Protein AF-A0A7S3RY99-F1 (afdb_monomer_lite)

Structure (mmCIF, N/CA/C/O backbone):
data_AF-A0A7S3RY99-F1
#
_entry.id   AF-A0A7S3RY99-F1
#
loop_
_atom_site.group_PDB
_atom_site.id
_atom_site.type_symbol
_atom_site.label_atom_id
_atom_site.label_alt_id
_atom_site.label_comp_id
_atom_site.label_asym_id
_atom_site.label_entity_id
_atom_site.label_seq_id
_atom_site.pdbx_PDB_ins_code
_atom_site.Cartn_x
_atom_site.Cartn_y
_atom_site.Cartn_z
_atom_site.occupancy
_atom_site.B_iso_or_equiv
_atom_site.auth_seq_id
_atom_site.auth_comp_id
_atom_site.auth_asym_id
_atom_site.auth_atom_id
_atom_site.pdbx_PDB_model_num
ATOM 1 N N . GLY A 1 1 ? 9.760 -13.751 -9.783 1.00 57.41 1 GLY A N 1
ATOM 2 C CA . GLY A 1 1 ? 9.093 -12.443 -9.655 1.00 57.41 1 GLY A CA 1
ATOM 3 C C . GLY A 1 1 ? 7.887 -12.674 -8.797 1.00 57.41 1 GLY A C 1
ATOM 4 O O . GLY A 1 1 ? 7.108 -13.543 -9.165 1.00 57.41 1 GLY A O 1
ATOM 5 N N . ALA A 1 2 ? 7.802 -11.981 -7.666 1.00 57.84 2 ALA A N 1
ATOM 6 C CA . ALA A 1 2 ? 6.787 -12.239 -6.649 1.00 57.84 2 ALA A CA 1
ATOM 7 C C . ALA A 1 2 ? 5.385 -11.964 -7.190 1.00 57.84 2 ALA A C 1
ATOM 9 O O . ALA A 1 2 ? 5.207 -10.962 -7.899 1.00 57.84 2 ALA A O 1
ATOM 10 N N . ASP A 1 3 ? 4.442 -12.811 -6.793 1.00 68.25 3 ASP A N 1
ATOM 11 C CA . ASP A 1 3 ? 3.011 -12.543 -6.809 1.00 68.25 3 ASP A CA 1
ATOM 12 C C . ASP A 1 3 ? 2.549 -12.522 -5.342 1.00 68.25 3 ASP A C 1
ATOM 14 O O . ASP A 1 3 ? 2.674 -13.516 -4.621 1.00 68.25 3 ASP A O 1
ATOM 18 N N . LEU A 1 4 ? 2.100 -11.361 -4.871 1.00 76.50 4 LEU A N 1
ATOM 19 C CA . LEU A 1 4 ? 1.841 -11.079 -3.458 1.00 76.50 4 LEU A CA 1
ATOM 20 C C . LEU A 1 4 ? 0.343 -10.980 -3.194 1.00 76.50 4 LEU A C 1
ATOM 22 O O . LEU A 1 4 ? -0.375 -10.284 -3.913 1.00 76.50 4 LEU A O 1
ATOM 26 N N . LEU A 1 5 ? -0.114 -11.645 -2.139 1.00 78.88 5 LEU A N 1
ATOM 27 C CA . LEU A 1 5 ? -1.491 -11.611 -1.669 1.00 78.88 5 LEU A CA 1
ATOM 28 C C . LEU A 1 5 ? -1.522 -11.078 -0.239 1.00 78.88 5 LEU A C 1
ATOM 30 O O . LEU A 1 5 ? -0.923 -11.659 0.661 1.00 78.88 5 LEU A O 1
ATOM 34 N N . ILE A 1 6 ? -2.216 -9.968 -0.027 1.00 79.00 6 ILE A N 1
ATOM 35 C CA . ILE A 1 6 ? -2.276 -9.273 1.256 1.00 79.00 6 ILE A CA 1
ATOM 36 C C . ILE A 1 6 ? -3.709 -9.312 1.763 1.00 79.00 6 ILE A C 1
ATOM 38 O O . ILE A 1 6 ? -4.617 -8.801 1.119 1.00 79.00 6 ILE A O 1
ATOM 42 N N . TYR A 1 7 ? -3.907 -9.894 2.937 1.00 79.56 7 TYR A N 1
ATOM 43 C CA . TYR A 1 7 ? -5.177 -9.894 3.646 1.00 79.56 7 TYR A CA 1
ATOM 44 C C . TYR A 1 7 ? -5.129 -8.834 4.732 1.00 79.56 7 TYR A C 1
ATOM 46 O O . TYR A 1 7 ? -4.260 -8.895 5.599 1.00 79.56 7 TYR A O 1
ATOM 54 N N . MET A 1 8 ? -6.089 -7.922 4.734 1.00 78.94 8 MET A N 1
ATOM 55 C CA . MET A 1 8 ? -6.304 -6.975 5.829 1.00 78.94 8 MET A CA 1
ATOM 56 C C . MET A 1 8 ? -7.406 -7.514 6.736 1.00 78.94 8 MET A C 1
ATOM 58 O O . MET A 1 8 ? -8.310 -8.179 6.248 1.00 78.94 8 MET A O 1
ATOM 62 N N . ARG A 1 9 ? -7.354 -7.296 8.047 1.00 66.62 9 ARG A N 1
ATOM 63 C CA . ARG A 1 9 ? -8.410 -7.750 8.967 1.00 66.62 9 ARG A CA 1
ATOM 64 C C . ARG A 1 9 ? -8.943 -6.611 9.819 1.00 66.62 9 ARG A C 1
ATOM 66 O O . ARG A 1 9 ? -8.299 -5.576 9.957 1.00 66.62 9 ARG A O 1
ATOM 73 N N . GLU A 1 10 ? -10.111 -6.849 10.416 1.00 55.19 10 GLU A N 1
ATOM 74 C CA . GLU A 1 10 ? -10.687 -5.943 11.409 1.00 55.19 10 GLU A CA 1
ATOM 75 C C . GLU A 1 10 ? -9.685 -5.759 12.552 1.00 55.19 10 GLU A C 1
ATOM 77 O O . GLU A 1 10 ? -9.080 -6.747 12.992 1.00 55.19 10 GLU A O 1
ATOM 82 N N . PRO A 1 11 ? -9.524 -4.533 13.077 1.00 56.12 11 PRO A N 1
ATOM 83 C CA . PRO A 1 11 ? -8.782 -4.354 14.308 1.00 56.12 11 PRO A CA 1
ATOM 84 C C . PRO A 1 11 ? -9.501 -5.168 15.388 1.00 56.12 11 PRO A C 1
ATOM 86 O O . PRO A 1 11 ? -10.728 -5.104 15.511 1.00 56.12 11 PRO A O 1
ATOM 89 N N . ALA A 1 12 ? -8.757 -5.971 16.158 1.00 50.28 12 ALA A N 1
ATOM 90 C CA . ALA A 1 12 ? -9.339 -6.686 17.288 1.00 50.28 12 ALA A CA 1
ATOM 91 C C . ALA A 1 12 ? -10.067 -5.655 18.156 1.00 50.28 12 ALA A C 1
ATOM 93 O O . ALA A 1 12 ? -9.439 -4.693 18.598 1.00 50.28 12 ALA A O 1
ATOM 94 N N . ARG A 1 13 ? -11.396 -5.812 18.284 1.00 45.56 13 ARG A N 1
ATOM 95 C CA . ARG A 1 13 ? -12.299 -4.776 18.804 1.00 45.56 13 ARG A CA 1
ATOM 96 C C . ARG A 1 13 ? -11.650 -4.052 19.972 1.00 45.56 13 ARG A C 1
ATOM 98 O O . ARG A 1 13 ? -11.395 -4.680 21.004 1.00 45.56 13 ARG A O 1
ATOM 105 N N . LEU A 1 14 ? -11.478 -2.737 19.827 1.00 40.91 14 LEU A N 1
ATOM 106 C CA . LEU A 1 14 ? -11.476 -1.842 20.974 1.00 40.91 14 LEU A CA 1
ATOM 107 C C . LEU A 1 14 ? -12.731 -2.228 21.761 1.00 40.91 14 LEU A C 1
ATOM 109 O O . LEU A 1 14 ? -13.851 -1.970 21.317 1.00 40.91 14 LEU A O 1
ATOM 113 N N . HIS A 1 15 ? -12.569 -2.957 22.867 1.00 34.72 15 HIS A N 1
ATOM 114 C CA . HIS A 1 15 ? -13.637 -3.113 23.838 1.00 34.72 15 HIS A CA 1
ATOM 115 C C . HIS A 1 15 ? -13.852 -1.714 24.389 1.00 34.72 15 HIS A C 1
ATOM 117 O O . HIS A 1 15 ? -13.222 -1.319 25.360 1.00 34.72 15 HIS A O 1
ATOM 123 N N . SER A 1 16 ? -14.673 -0.932 23.694 1.00 35.25 16 SER A N 1
ATOM 124 C CA . SER A 1 16 ? -15.153 0.338 24.191 1.00 35.25 16 SER A CA 1
ATOM 125 C C . SER A 1 16 ? -15.967 -0.013 25.438 1.00 35.25 16 SER A C 1
ATOM 127 O O . SER A 1 16 ? -16.972 -0.726 25.313 1.00 35.25 16 SER A O 1
ATOM 129 N N . PRO A 1 17 ? -15.535 0.373 26.652 1.00 34.12 17 PRO A N 1
ATOM 130 C CA . PRO A 1 17 ? -16.424 0.303 27.791 1.00 34.12 17 PRO A CA 1
ATOM 131 C C . PRO A 1 17 ? -17.532 1.298 27.469 1.00 34.12 17 PRO A C 1
ATOM 133 O O . PRO A 1 17 ? -17.260 2.489 27.411 1.00 34.12 17 PRO A O 1
ATOM 136 N N . THR A 1 18 ? -18.729 0.796 27.150 1.00 32.81 18 THR A N 1
ATOM 137 C CA . THR A 1 18 ? -20.002 1.535 27.075 1.00 32.81 18 THR A CA 1
ATOM 138 C C . THR A 1 18 ? -19.836 3.055 27.182 1.00 32.81 18 THR A C 1
ATOM 140 O O . THR A 1 18 ? -19.840 3.589 28.291 1.00 32.81 18 THR A O 1
ATOM 143 N N . MET A 1 19 ? -19.698 3.755 26.047 1.00 32.06 19 MET A N 1
ATOM 144 C CA . MET A 1 19 ? -19.968 5.193 26.017 1.00 32.06 19 MET A CA 1
ATOM 145 C C . MET A 1 19 ? -21.418 5.369 26.465 1.00 32.06 19 MET A C 1
ATOM 147 O O . MET A 1 19 ? -22.354 5.058 25.724 1.00 32.06 19 MET A O 1
ATOM 151 N N . GLN A 1 20 ? -21.608 5.805 27.708 1.00 28.86 20 GLN A N 1
ATOM 152 C CA . GLN A 1 20 ? -22.897 6.297 28.152 1.00 28.86 20 GLN A CA 1
ATOM 153 C C . GLN A 1 20 ? -23.217 7.536 27.322 1.00 28.86 20 GLN A C 1
ATOM 155 O O . GLN A 1 20 ? -22.453 8.495 27.254 1.00 28.86 20 GLN A O 1
ATOM 160 N N . THR A 1 21 ? -24.353 7.475 26.643 1.00 34.50 21 THR A N 1
ATOM 161 C CA . THR A 1 21 ? -24.960 8.602 25.954 1.00 34.50 21 THR A CA 1
ATOM 162 C C . THR A 1 21 ? -25.229 9.713 26.960 1.00 34.50 21 THR A C 1
ATOM 164 O O . THR A 1 21 ? -26.145 9.595 27.773 1.00 34.50 21 THR A O 1
ATOM 167 N N . GLY A 1 22 ? -24.456 10.788 26.872 1.00 36.53 22 GLY A N 1
ATOM 168 C CA . GLY A 1 22 ? -24.743 12.033 27.568 1.00 36.53 22 GLY A CA 1
ATOM 169 C C . GLY A 1 22 ? -23.583 12.502 28.414 1.00 36.53 22 GLY A C 1
ATOM 170 O O . GLY A 1 22 ? -23.645 12.346 29.619 1.00 36.53 22 GLY A O 1
ATOM 171 N N . ASP A 1 23 ? -22.581 13.101 27.773 1.00 28.80 23 ASP A N 1
ATOM 172 C CA . ASP A 1 23 ? -21.917 14.282 28.319 1.00 28.80 23 ASP A CA 1
ATOM 173 C C . ASP A 1 23 ? -21.151 15.019 27.208 1.00 28.80 23 ASP A C 1
ATOM 175 O O . ASP A 1 23 ? -20.155 14.558 26.661 1.00 28.80 23 ASP A O 1
ATOM 179 N N . THR A 1 24 ? -21.660 16.197 26.856 1.00 34.19 24 THR A N 1
ATOM 180 C CA . THR A 1 24 ? -20.863 17.347 26.403 1.00 34.19 24 THR A CA 1
ATOM 181 C C . THR A 1 24 ? -21.091 18.436 27.459 1.00 34.19 24 THR A C 1
ATOM 183 O O . THR A 1 24 ? -22.219 18.554 27.943 1.00 34.19 24 THR A O 1
ATOM 186 N N . PRO A 1 25 ? -20.073 19.236 27.838 1.00 46.44 25 PRO A N 1
ATOM 187 C CA . PRO A 1 25 ? -19.480 20.176 26.891 1.00 46.44 25 PRO A CA 1
ATOM 188 C C . PRO A 1 25 ? -17.945 20.285 26.921 1.00 46.44 25 PRO A C 1
ATOM 190 O O . PRO A 1 25 ? -17.288 20.287 27.960 1.00 46.44 25 PRO A O 1
ATOM 193 N N . TYR A 1 26 ? -17.414 20.497 25.718 1.00 32.09 26 TYR A N 1
ATOM 194 C CA . TYR A 1 26 ? -16.062 20.943 25.407 1.00 32.09 26 TYR A CA 1
ATOM 195 C C . TYR A 1 26 ? -15.674 22.223 26.153 1.00 32.09 26 TYR A C 1
ATOM 197 O O . TYR A 1 26 ? -16.362 23.243 26.056 1.00 32.09 26 TYR A O 1
ATOM 205 N N . THR A 1 27 ? -14.505 22.209 26.801 1.00 30.20 27 THR A N 1
ATOM 206 C CA . THR A 1 27 ? -13.824 23.436 27.229 1.00 30.20 27 THR A CA 1
ATOM 207 C C . THR A 1 27 ? -12.633 23.688 26.314 1.00 30.20 27 THR A C 1
ATOM 209 O O . THR A 1 27 ? -11.743 22.859 26.161 1.00 30.20 27 THR A O 1
ATOM 212 N N . ARG A 1 28 ? -12.647 24.860 25.686 1.00 35.28 28 ARG A N 1
ATOM 213 C CA . ARG A 1 28 ? -11.643 25.364 24.750 1.00 35.28 28 ARG A CA 1
ATOM 214 C C . ARG A 1 28 ? -10.315 25.606 25.489 1.00 35.28 28 ARG A C 1
ATOM 216 O O . ARG A 1 28 ? -10.268 26.488 26.344 1.00 35.28 28 ARG A O 1
ATOM 223 N N . LEU A 1 29 ? -9.241 24.889 25.145 1.00 31.52 29 LEU A N 1
ATOM 224 C CA . LEU A 1 29 ? -7.880 25.243 25.572 1.00 31.52 29 LEU A CA 1
ATOM 225 C C . LEU A 1 29 ? -7.174 26.046 24.471 1.00 31.52 29 LEU A C 1
ATOM 227 O O . LEU A 1 29 ? -7.111 25.648 23.311 1.00 31.52 29 LEU A O 1
ATOM 231 N N . THR A 1 30 ? -6.685 27.227 24.843 1.00 32.00 30 THR A N 1
ATOM 232 C CA . THR A 1 30 ? -5.870 28.120 24.009 1.00 32.00 30 THR A CA 1
ATOM 233 C C . THR A 1 30 ? -4.453 27.569 23.807 1.00 32.00 30 THR A C 1
ATOM 235 O O . THR A 1 30 ? -3.908 26.976 24.739 1.00 32.00 30 THR A O 1
ATOM 238 N N . PRO A 1 31 ? -3.807 27.818 22.652 1.00 35.78 31 PRO A N 1
ATOM 239 C CA . PRO A 1 31 ? -2.469 27.309 22.368 1.00 35.78 31 PRO A CA 1
ATOM 240 C C . PRO A 1 31 ? -1.407 28.031 23.208 1.00 35.78 31 PRO A C 1
ATOM 242 O O . PRO A 1 31 ? -1.255 29.251 23.126 1.00 35.78 31 PRO A O 1
ATOM 245 N N . ALA A 1 32 ? -0.643 27.270 23.992 1.00 34.28 32 ALA A N 1
ATOM 246 C CA . ALA A 1 32 ? 0.574 27.747 24.633 1.00 34.28 32 ALA A CA 1
ATOM 247 C C . ALA A 1 32 ? 1.779 27.504 23.707 1.00 34.28 32 ALA A C 1
ATOM 249 O O . ALA A 1 32 ? 2.178 26.371 23.469 1.00 34.28 32 ALA A O 1
ATOM 250 N N . ASN A 1 33 ? 2.344 28.604 23.206 1.00 32.88 33 ASN A N 1
ATOM 251 C CA . ASN A 1 33 ? 3.757 28.812 22.874 1.00 32.88 33 ASN A CA 1
ATOM 252 C C . ASN A 1 33 ? 4.498 27.700 22.102 1.00 32.88 33 ASN A C 1
ATOM 254 O O . ASN A 1 33 ? 5.297 26.955 22.666 1.00 32.88 33 ASN A O 1
ATOM 258 N N . ALA A 1 34 ? 4.376 27.722 20.772 1.00 34.06 34 ALA A N 1
ATOM 259 C CA . ALA A 1 34 ? 5.404 27.181 19.887 1.00 34.06 34 ALA A CA 1
ATOM 260 C C . ALA A 1 34 ? 6.623 28.126 19.885 1.00 34.06 34 ALA A C 1
ATOM 262 O O . ALA A 1 34 ? 6.627 29.166 19.224 1.00 34.06 34 ALA A O 1
ATOM 263 N N . ALA A 1 35 ? 7.656 27.787 20.656 1.00 33.66 35 ALA A N 1
ATOM 264 C CA . ALA A 1 35 ? 8.950 28.455 20.582 1.00 33.66 35 ALA A CA 1
ATOM 265 C C . ALA A 1 35 ? 9.706 27.969 19.334 1.00 33.66 35 ALA A C 1
ATOM 267 O O . ALA A 1 35 ? 10.126 26.816 19.245 1.00 33.66 35 ALA A O 1
ATOM 268 N N . ALA A 1 36 ? 9.870 28.864 18.362 1.00 35.75 36 ALA A N 1
ATOM 269 C CA . ALA A 1 36 ? 10.686 28.645 17.177 1.00 35.75 36 ALA A CA 1
ATOM 270 C C . ALA A 1 36 ? 12.178 28.553 17.550 1.00 35.75 36 ALA A C 1
ATOM 272 O O . ALA A 1 36 ? 12.726 29.468 18.164 1.00 35.75 36 ALA A O 1
ATOM 273 N N . SER A 1 37 ? 12.847 27.473 17.140 1.00 32.62 37 SER A N 1
ATOM 274 C CA . SER A 1 37 ? 14.313 27.373 17.180 1.00 32.62 37 SER A CA 1
ATOM 275 C C . SER A 1 37 ? 14.937 27.925 15.886 1.00 32.62 37 SER A C 1
ATOM 277 O O . SER A 1 37 ? 14.339 27.796 14.815 1.00 32.62 37 SER A O 1
ATOM 279 N N . PRO A 1 38 ? 16.120 28.568 15.950 1.00 33.62 38 PRO A N 1
ATOM 280 C CA . PRO A 1 38 ? 16.621 29.411 14.870 1.00 33.62 38 PRO A CA 1
ATOM 281 C C . PRO A 1 38 ? 17.365 28.636 13.771 1.00 33.62 38 PRO A C 1
ATOM 283 O O . PRO A 1 38 ? 18.234 27.805 14.027 1.00 33.62 38 PRO A O 1
ATOM 286 N N . LEU A 1 39 ? 17.059 29.003 12.523 1.00 34.59 39 LEU A N 1
ATOM 287 C CA . LEU A 1 39 ? 17.745 28.605 11.292 1.00 34.59 39 LEU A CA 1
ATOM 288 C C . LEU A 1 39 ? 19.241 28.960 11.325 1.00 34.59 39 LEU A C 1
ATOM 290 O O . LEU A 1 39 ? 19.625 30.131 11.366 1.00 34.59 39 LEU A O 1
ATOM 294 N N . HIS A 1 40 ? 20.092 27.940 11.215 1.00 34.31 40 HIS A N 1
ATOM 295 C CA . HIS A 1 40 ? 21.527 28.096 10.996 1.00 34.31 40 HIS A CA 1
ATOM 296 C C . HIS A 1 40 ? 21.797 28.445 9.520 1.00 34.31 40 HIS A C 1
ATOM 298 O O . HIS A 1 40 ? 21.677 27.609 8.623 1.00 34.31 40 HIS A O 1
ATOM 304 N N . ARG A 1 41 ? 22.143 29.714 9.261 1.00 35.00 41 ARG A N 1
ATOM 305 C CA . ARG A 1 41 ? 22.580 30.217 7.948 1.00 35.00 41 ARG A CA 1
ATOM 306 C C . ARG A 1 41 ? 23.967 29.669 7.601 1.00 35.00 41 ARG A C 1
ATOM 308 O O . ARG A 1 41 ? 24.924 29.913 8.329 1.00 35.00 41 ARG A O 1
ATOM 315 N N . ARG A 1 42 ? 24.092 29.014 6.444 1.00 38.25 42 ARG A N 1
ATOM 316 C CA . ARG A 1 42 ? 25.384 28.796 5.771 1.00 38.25 42 ARG A CA 1
ATOM 317 C C . ARG A 1 42 ? 25.732 30.011 4.893 1.00 38.25 42 ARG A C 1
ATOM 319 O O . ARG A 1 42 ? 24.817 30.603 4.321 1.00 38.25 42 ARG A O 1
ATOM 326 N N . PRO A 1 43 ? 27.016 30.393 4.771 1.00 35.47 43 PRO A N 1
ATOM 327 C CA . PRO A 1 43 ? 27.427 31.517 3.940 1.00 35.47 43 PRO A CA 1
ATOM 328 C C . PRO A 1 43 ? 27.467 31.126 2.457 1.00 35.47 43 PRO A C 1
ATOM 330 O O . PRO A 1 43 ? 28.063 30.118 2.078 1.00 35.47 43 PRO A O 1
ATOM 333 N N . SER A 1 44 ? 26.844 31.954 1.621 1.00 37.94 44 SER A N 1
ATOM 334 C CA . SER A 1 44 ? 26.942 31.897 0.163 1.00 37.94 44 SER A CA 1
ATOM 335 C C . SER A 1 44 ? 28.300 32.435 -0.283 1.00 37.94 44 SER A C 1
ATOM 337 O O . SER A 1 44 ? 28.633 33.590 -0.017 1.00 37.94 44 SER A O 1
ATOM 339 N N . VAL A 1 45 ? 29.082 31.606 -0.972 1.00 39.53 45 VAL A N 1
ATOM 340 C CA . VAL A 1 45 ? 30.323 32.031 -1.625 1.00 39.53 45 VAL A CA 1
ATOM 341 C C . VAL A 1 45 ? 29.961 32.689 -2.956 1.00 39.53 45 VAL A C 1
ATOM 343 O O . VAL A 1 45 ? 29.402 32.056 -3.849 1.00 39.53 45 VAL A O 1
ATOM 346 N N . LEU A 1 46 ? 30.262 33.983 -3.048 1.00 37.41 46 LEU A N 1
ATOM 347 C CA . LEU A 1 46 ? 30.255 34.787 -4.266 1.00 37.41 46 LEU A CA 1
ATOM 348 C C . LEU A 1 46 ? 31.295 34.212 -5.246 1.00 37.41 46 LEU A C 1
ATOM 350 O O . LEU A 1 46 ? 32.478 34.162 -4.913 1.00 37.41 46 LEU A O 1
ATOM 354 N N . ALA A 1 47 ? 30.881 33.825 -6.451 1.00 37.47 47 ALA A N 1
ATOM 355 C CA . ALA A 1 47 ? 31.795 33.564 -7.560 1.00 37.47 47 ALA A CA 1
ATOM 356 C C . ALA A 1 47 ? 31.510 34.549 -8.699 1.00 37.47 47 ALA A C 1
ATOM 358 O O . ALA A 1 47 ? 30.361 34.815 -9.049 1.00 37.47 47 ALA A O 1
ATOM 359 N N . LEU A 1 48 ? 32.601 35.133 -9.188 1.00 34.75 48 LEU A N 1
ATOM 360 C CA . LEU A 1 48 ? 32.694 36.312 -10.036 1.00 34.75 48 LEU A CA 1
ATOM 361 C C . LEU A 1 48 ? 31.997 36.178 -11.395 1.00 34.75 48 LEU A C 1
ATOM 363 O O . LEU A 1 48 ? 32.092 35.160 -12.078 1.00 34.75 48 LEU A O 1
ATOM 367 N N . ALA A 1 49 ? 31.427 37.302 -11.829 1.00 33.47 49 ALA A N 1
ATOM 368 C CA . ALA A 1 49 ? 31.142 37.595 -13.223 1.00 33.47 49 ALA A CA 1
ATOM 369 C C . ALA A 1 49 ? 32.449 37.718 -14.028 1.00 33.47 49 ALA A C 1
ATOM 371 O O . ALA A 1 49 ? 33.351 38.468 -13.653 1.00 33.47 49 ALA A O 1
ATOM 372 N N . GLY A 1 50 ? 32.518 37.021 -15.161 1.00 31.73 50 GLY A N 1
ATOM 373 C CA . GLY A 1 50 ? 33.532 37.197 -16.197 1.00 31.73 50 GLY A CA 1
ATOM 374 C C . GLY A 1 50 ? 32.844 37.227 -17.556 1.00 31.73 50 GLY A C 1
ATOM 375 O O . GLY A 1 50 ? 32.178 36.270 -17.943 1.00 31.73 50 GLY A O 1
ATOM 376 N N . ALA A 1 51 ? 32.955 38.357 -18.246 1.00 34.69 51 ALA A N 1
ATOM 377 C CA . ALA A 1 51 ? 32.312 38.629 -19.520 1.00 34.69 51 ALA A CA 1
ATOM 378 C C . ALA A 1 51 ? 33.251 38.333 -20.708 1.00 34.69 51 ALA A C 1
ATOM 380 O O . ALA A 1 51 ? 34.414 38.717 -20.683 1.00 34.69 51 ALA A O 1
ATOM 381 N N . VAL A 1 52 ? 32.657 37.740 -21.753 1.00 32.81 52 VAL A N 1
ATOM 382 C CA . VAL A 1 52 ? 32.907 37.907 -23.203 1.00 32.81 52 VAL A CA 1
ATOM 383 C C . VAL A 1 52 ? 34.250 37.452 -23.803 1.00 32.81 52 VAL A C 1
ATOM 385 O O . VAL A 1 52 ? 35.293 38.056 -23.593 1.00 32.81 52 VAL A O 1
ATOM 388 N N . ALA A 1 53 ? 34.149 36.527 -24.767 1.00 32.00 53 ALA A N 1
ATOM 389 C CA . ALA A 1 53 ? 34.832 36.655 -26.056 1.00 32.00 53 ALA A CA 1
ATOM 390 C C . ALA A 1 53 ? 33.995 36.009 -27.175 1.00 32.00 53 ALA A C 1
ATOM 392 O O . ALA A 1 53 ? 33.687 34.819 -27.153 1.00 32.00 53 ALA A O 1
ATOM 393 N N . ILE A 1 54 ? 33.625 36.839 -28.149 1.00 40.56 54 ILE A N 1
ATOM 394 C CA . ILE A 1 54 ? 33.030 36.473 -29.435 1.00 40.56 54 ILE A CA 1
ATOM 395 C C . ILE A 1 54 ? 34.136 35.857 -30.295 1.00 40.56 54 ILE A C 1
ATOM 397 O O . ILE A 1 54 ? 35.182 36.478 -30.478 1.00 40.56 54 ILE A O 1
ATOM 401 N N . SER A 1 55 ? 33.895 34.682 -30.877 1.00 34.75 55 SER A N 1
ATOM 402 C CA . SER A 1 55 ? 34.654 34.229 -32.042 1.00 34.75 55 SER A CA 1
ATOM 403 C C . SER A 1 55 ? 33.704 33.762 -33.140 1.00 34.75 55 SER A C 1
ATOM 405 O O . SER A 1 55 ? 32.770 32.992 -32.933 1.00 34.75 55 SER A O 1
ATOM 407 N N . CYS A 1 56 ? 33.925 34.360 -34.303 1.00 34.00 56 CYS A N 1
ATOM 408 C CA . CYS A 1 56 ? 33.257 34.137 -35.568 1.00 34.00 56 CYS A CA 1
ATOM 409 C C . CYS A 1 56 ? 33.955 32.966 -36.273 1.00 34.00 56 CYS A C 1
ATOM 411 O O . CYS A 1 56 ? 35.183 32.971 -36.352 1.00 34.00 56 CYS A O 1
ATOM 413 N N . GLY A 1 57 ? 33.209 31.999 -36.813 1.00 32.75 57 GLY A N 1
ATOM 414 C CA . GLY A 1 57 ? 33.776 31.052 -37.776 1.00 32.75 57 GLY A CA 1
ATOM 415 C C . GLY A 1 57 ? 33.135 29.668 -37.812 1.00 32.75 57 GLY A C 1
ATOM 416 O O . GLY A 1 57 ? 33.196 28.925 -36.843 1.00 32.75 57 GLY A O 1
ATOM 417 N N . LEU A 1 58 ? 32.646 29.327 -39.009 1.00 39.84 58 LEU A N 1
ATOM 418 C CA . LEU A 1 58 ? 32.316 27.995 -39.534 1.00 39.84 58 LEU A CA 1
ATOM 419 C C . LEU A 1 58 ? 31.012 27.345 -39.042 1.00 39.84 58 LEU A C 1
ATOM 421 O O . LEU A 1 58 ? 30.945 26.623 -38.053 1.00 39.84 58 LEU A O 1
ATOM 425 N N . LEU A 1 59 ? 29.984 27.536 -39.877 1.00 43.03 59 LEU A N 1
ATOM 426 C CA . LEU A 1 59 ? 28.789 26.702 -39.992 1.00 43.03 59 LEU A CA 1
ATOM 427 C C . LEU A 1 59 ? 29.183 25.262 -40.370 1.00 43.03 59 LEU A C 1
ATOM 429 O O . LEU A 1 59 ? 29.102 24.858 -41.527 1.00 43.03 59 LEU A O 1
ATOM 433 N N . GLY A 1 60 ? 29.625 24.486 -39.387 1.00 38.41 60 GLY A N 1
ATOM 434 C CA . GLY A 1 60 ? 29.545 23.033 -39.419 1.00 38.41 60 GLY A CA 1
ATOM 435 C C . GLY A 1 60 ? 28.265 22.629 -38.705 1.00 38.41 60 GLY A C 1
ATOM 436 O O . GLY A 1 60 ? 28.137 22.853 -37.504 1.00 38.41 60 GLY A O 1
ATOM 437 N N . SER A 1 61 ? 27.300 22.062 -39.428 1.00 42.09 61 SER A N 1
ATOM 438 C CA . SER A 1 61 ? 26.103 21.463 -38.838 1.00 42.09 61 SER A CA 1
ATOM 439 C C . SER A 1 61 ? 26.506 20.253 -37.993 1.00 42.09 61 SER A C 1
ATOM 441 O O . SER A 1 61 ? 26.449 19.112 -38.444 1.00 42.09 61 SER A O 1
ATOM 443 N N . VAL A 1 62 ? 26.932 20.490 -36.753 1.00 38.34 62 VAL A N 1
ATOM 444 C CA . VAL A 1 62 ? 26.958 19.449 -35.732 1.00 38.34 62 VAL A CA 1
ATOM 445 C C . VAL A 1 62 ? 25.498 19.124 -35.469 1.00 38.34 62 VAL A C 1
ATOM 447 O O . VAL A 1 62 ? 24.777 19.892 -34.833 1.00 38.34 62 VAL A O 1
ATOM 450 N N . ALA A 1 63 ? 25.041 18.003 -36.020 1.00 40.19 63 ALA A N 1
ATOM 451 C CA . ALA A 1 63 ? 23.795 17.396 -35.609 1.00 40.19 63 ALA A CA 1
ATOM 452 C C . ALA A 1 63 ? 23.933 17.067 -34.120 1.00 40.19 63 ALA A C 1
ATOM 454 O O . ALA A 1 63 ? 24.458 16.020 -33.741 1.00 40.19 63 ALA A O 1
ATOM 455 N N . VAL A 1 64 ? 23.487 17.990 -33.267 1.00 33.62 64 VAL A N 1
ATOM 456 C CA . VAL A 1 64 ? 23.158 17.689 -31.881 1.00 33.62 64 VAL A CA 1
ATOM 457 C C . VAL A 1 64 ? 22.076 16.625 -31.975 1.00 33.62 64 VAL A C 1
ATOM 459 O O . VAL A 1 64 ? 20.909 16.924 -32.232 1.00 33.62 64 VAL A O 1
ATOM 462 N N . ARG A 1 65 ? 22.473 15.355 -31.840 1.00 33.75 65 ARG A N 1
ATOM 463 C CA . ARG A 1 65 ? 21.533 14.284 -31.542 1.00 33.75 65 ARG A CA 1
ATOM 464 C C . ARG A 1 65 ? 20.907 14.677 -30.215 1.00 33.75 65 ARG A C 1
ATOM 466 O O . ARG A 1 65 ? 21.509 14.497 -29.162 1.00 33.75 65 ARG A O 1
ATOM 473 N N . ARG A 1 66 ? 19.714 15.268 -30.275 1.00 33.56 66 ARG A N 1
ATOM 474 C CA . ARG A 1 66 ? 18.800 15.262 -29.143 1.00 33.56 66 ARG A CA 1
ATOM 475 C C . ARG A 1 66 ? 18.587 13.789 -28.825 1.00 33.56 66 ARG A C 1
ATOM 477 O O . ARG A 1 66 ? 17.903 13.096 -29.575 1.00 33.56 66 ARG A O 1
ATOM 484 N N . SER A 1 67 ? 19.249 13.301 -27.780 1.00 36.88 67 SER A N 1
ATOM 485 C CA . SER A 1 67 ? 18.849 12.062 -27.127 1.00 36.88 67 SER A CA 1
ATOM 486 C C . SER A 1 67 ? 17.350 12.171 -26.894 1.00 36.88 67 SER A C 1
ATOM 488 O O . SER A 1 67 ? 16.881 13.188 -26.376 1.00 36.88 67 SER A O 1
ATOM 490 N N . ALA A 1 68 ? 16.604 11.185 -27.387 1.00 35.38 68 ALA A N 1
ATOM 491 C CA . ALA A 1 68 ? 15.166 11.144 -27.207 1.00 35.38 68 ALA A CA 1
ATOM 492 C C . ALA A 1 68 ? 14.841 11.342 -25.713 1.00 35.38 68 ALA A C 1
ATOM 494 O O . ALA A 1 68 ? 15.569 10.808 -24.867 1.00 35.38 68 ALA A O 1
ATOM 495 N N . PRO A 1 69 ? 13.797 12.120 -25.375 1.00 41.91 69 PRO A N 1
ATOM 496 C CA . PRO A 1 69 ? 13.301 12.154 -24.008 1.00 41.91 69 PRO A CA 1
ATOM 497 C C . PRO A 1 69 ? 12.980 10.714 -23.595 1.00 41.91 69 PRO A C 1
ATOM 499 O O . PRO A 1 69 ? 12.544 9.920 -24.432 1.00 41.91 69 PRO A O 1
ATOM 502 N N . GLY A 1 70 ? 13.302 10.374 -22.342 1.00 43.03 70 GLY A N 1
ATOM 503 C CA . GLY A 1 70 ? 13.169 9.028 -21.791 1.00 43.03 70 GLY A CA 1
ATOM 504 C C . GLY A 1 70 ? 11.864 8.377 -22.230 1.00 43.03 70 GLY A C 1
ATOM 505 O O . GLY A 1 70 ? 10.821 9.026 -22.191 1.00 43.03 70 GLY A O 1
ATOM 506 N N . GLY A 1 71 ? 11.970 7.132 -22.706 1.00 46.31 71 GLY A N 1
ATOM 507 C CA . GLY A 1 71 ? 10.834 6.366 -23.196 1.00 46.31 71 GLY A CA 1
ATOM 508 C C . GLY A 1 71 ? 9.668 6.499 -22.230 1.00 46.31 71 GLY A C 1
ATOM 509 O O . GLY A 1 71 ? 9.824 6.252 -21.033 1.00 46.31 71 GLY A O 1
ATOM 510 N N . GLU A 1 72 ? 8.539 6.961 -22.757 1.00 52.25 72 GLU A N 1
ATOM 511 C CA . GLU A 1 72 ? 7.265 6.933 -22.059 1.00 52.25 72 GLU A CA 1
ATOM 512 C C . GLU A 1 72 ? 7.101 5.523 -21.488 1.00 52.25 72 GLU A C 1
ATOM 514 O O . GLU A 1 72 ? 7.248 4.539 -22.219 1.00 52.25 72 GLU A O 1
ATOM 519 N N . LEU A 1 73 ? 6.936 5.426 -20.166 1.00 58.53 73 LEU A N 1
ATOM 520 C CA . LEU A 1 73 ? 6.756 4.143 -19.501 1.00 58.53 73 LEU A CA 1
ATOM 521 C C . LEU A 1 73 ? 5.612 3.420 -20.213 1.00 58.53 73 LEU A C 1
ATOM 523 O O . LEU A 1 73 ? 4.512 3.961 -20.322 1.00 58.53 73 LEU A O 1
ATOM 527 N N . ASP A 1 74 ? 5.867 2.213 -20.718 1.00 63.56 74 ASP A N 1
ATOM 528 C CA . ASP A 1 74 ? 4.816 1.398 -21.322 1.00 63.56 74 ASP A CA 1
ATOM 529 C C . ASP A 1 74 ? 3.979 0.757 -20.213 1.00 63.56 74 ASP A C 1
ATOM 531 O O . ASP A 1 74 ? 4.064 -0.436 -19.920 1.00 63.56 74 ASP A O 1
ATOM 535 N N . LEU A 1 75 ? 3.173 1.603 -19.574 1.00 63.06 75 LEU A N 1
ATOM 536 C CA . LEU A 1 75 ? 2.231 1.251 -18.515 1.00 63.06 75 LEU A CA 1
ATOM 537 C C . LEU A 1 75 ? 1.088 0.365 -19.031 1.00 63.06 75 LEU A C 1
ATOM 539 O O . LEU A 1 75 ? 0.262 -0.084 -18.244 1.00 63.06 75 LEU A O 1
ATOM 543 N N . ARG A 1 76 ? 1.016 0.136 -20.351 1.00 65.38 76 ARG A N 1
ATOM 544 C CA . ARG A 1 76 ? 0.003 -0.710 -20.990 1.00 65.38 76 ARG A CA 1
ATOM 545 C C . ARG A 1 76 ? 0.394 -2.186 -20.964 1.00 65.38 76 ARG A C 1
ATOM 547 O O . ARG A 1 76 ? -0.482 -3.032 -21.116 1.00 65.38 76 ARG A O 1
ATOM 554 N N . SER A 1 77 ? 1.681 -2.488 -20.779 1.00 80.94 77 SER A N 1
ATOM 555 C CA . SER A 1 77 ? 2.196 -3.847 -20.589 1.00 80.94 77 SER A CA 1
ATOM 556 C C . SER A 1 77 ? 2.442 -4.125 -19.108 1.00 80.94 77 SER A C 1
ATOM 558 O O . SER A 1 77 ? 3.112 -3.353 -18.422 1.00 80.94 77 SER A O 1
ATOM 560 N N . GLY A 1 78 ? 1.880 -5.214 -18.598 1.00 86.12 78 GLY A N 1
ATOM 561 C CA . GLY A 1 78 ? 2.014 -5.617 -17.206 1.00 86.12 78 GLY A CA 1
ATOM 562 C C . GLY A 1 78 ? 1.157 -6.833 -16.895 1.00 86.12 78 GLY A C 1
ATOM 563 O O . GLY A 1 78 ? 0.401 -7.323 -17.738 1.00 86.12 78 GLY A O 1
ATOM 564 N N . ARG A 1 79 ? 1.262 -7.313 -15.659 1.00 90.00 79 ARG A N 1
ATOM 565 C CA . ARG A 1 79 ? 0.412 -8.389 -15.137 1.00 90.00 79 ARG A CA 1
ATOM 566 C C . ARG A 1 79 ? 0.023 -8.119 -13.693 1.00 90.00 79 ARG A C 1
ATOM 568 O O . ARG A 1 79 ? 0.662 -7.313 -13.014 1.00 90.00 79 ARG A O 1
ATOM 575 N N . GLU A 1 80 ? -1.001 -8.812 -13.216 1.00 91.75 80 GLU A N 1
ATOM 576 C CA . GLU A 1 80 ? -1.348 -8.813 -11.797 1.00 91.75 80 GLU A CA 1
ATOM 577 C C . GLU A 1 80 ? -0.228 -9.474 -10.994 1.00 91.75 80 GLU A C 1
ATOM 579 O O . GLU A 1 80 ? 0.186 -10.597 -11.290 1.00 91.75 80 GLU A O 1
ATOM 584 N N . ARG A 1 81 ? 0.300 -8.746 -10.010 1.00 91.19 81 ARG A N 1
ATOM 585 C CA . ARG A 1 81 ? 1.409 -9.210 -9.152 1.00 91.19 81 ARG A CA 1
ATOM 586 C C . ARG A 1 81 ? 1.212 -8.875 -7.680 1.00 91.19 81 ARG A C 1
ATOM 588 O O . ARG A 1 81 ? 2.007 -9.290 -6.843 1.00 91.19 81 ARG A O 1
ATOM 595 N N . LEU A 1 82 ? 0.176 -8.106 -7.372 1.00 92.56 82 LEU A N 1
ATOM 596 C CA . LEU A 1 82 ? -0.183 -7.695 -6.028 1.00 92.56 82 LEU A CA 1
ATOM 597 C C . LEU A 1 82 ? -1.704 -7.726 -5.927 1.00 92.56 82 LEU A C 1
ATOM 599 O O . LEU A 1 82 ? -2.381 -7.115 -6.749 1.00 92.56 82 LEU A O 1
ATOM 603 N N . ARG A 1 83 ? -2.239 -8.435 -4.941 1.00 95.06 83 ARG A N 1
ATOM 604 C CA . ARG A 1 83 ? -3.671 -8.513 -4.659 1.00 95.06 83 ARG A CA 1
ATOM 605 C C . ARG A 1 83 ? -3.905 -8.180 -3.197 1.00 95.06 83 ARG A C 1
ATOM 607 O O . ARG A 1 83 ? -3.230 -8.726 -2.330 1.00 95.06 83 ARG A O 1
ATOM 614 N N . PHE A 1 84 ? -4.869 -7.312 -2.938 1.00 96.19 84 PHE A N 1
ATOM 615 C CA . PHE A 1 84 ? -5.366 -7.029 -1.600 1.00 96.19 84 PHE A CA 1
ATOM 616 C C . PHE A 1 84 ? -6.719 -7.688 -1.421 1.00 96.19 84 PHE A C 1
ATOM 618 O O . PHE A 1 84 ? -7.532 -7.677 -2.338 1.00 96.19 84 PHE A O 1
ATOM 625 N N . VAL A 1 85 ? -6.953 -8.233 -0.238 1.00 97.25 85 VAL A N 1
ATOM 626 C CA . VAL A 1 85 ? -8.218 -8.820 0.182 1.00 97.25 85 VAL A CA 1
ATOM 627 C C . VAL A 1 85 ? -8.626 -8.133 1.470 1.00 97.25 85 VAL A C 1
ATOM 629 O O . VAL A 1 85 ? -7.857 -8.094 2.438 1.00 97.25 85 VAL A O 1
ATOM 632 N N . ASN A 1 86 ? -9.848 -7.621 1.506 1.00 97.06 86 ASN A N 1
ATOM 633 C CA . ASN A 1 86 ? -10.460 -7.224 2.754 1.00 97.06 86 ASN A CA 1
ATOM 634 C C . ASN A 1 86 ? -10.923 -8.484 3.503 1.00 97.06 86 ASN A C 1
ATOM 636 O O . ASN A 1 86 ? -11.990 -9.030 3.260 1.00 97.06 86 ASN A O 1
ATOM 640 N N . GLY A 1 87 ? -10.099 -8.971 4.420 1.00 94.38 87 GLY A N 1
ATOM 641 C CA . GLY A 1 87 ? -10.409 -10.082 5.317 1.00 94.38 87 GLY A CA 1
ATOM 642 C C . GLY A 1 87 ? -11.220 -9.684 6.555 1.00 94.38 87 GLY A C 1
ATOM 643 O O . GLY A 1 87 ? -11.353 -10.511 7.464 1.00 94.38 87 GLY A O 1
ATOM 644 N N . CYS A 1 88 ? -11.737 -8.452 6.632 1.00 88.81 88 CYS A N 1
ATOM 645 C CA . CYS A 1 88 ? -12.765 -8.082 7.601 1.00 88.81 88 CYS A CA 1
ATOM 646 C C . CYS A 1 88 ? -14.037 -8.913 7.381 1.00 88.81 88 CYS A C 1
ATOM 648 O O . CYS A 1 88 ? -14.341 -9.329 6.264 1.00 88.81 88 CYS A O 1
ATOM 650 N N . GLN A 1 89 ? -14.791 -9.176 8.450 1.00 91.00 89 GLN A N 1
ATOM 651 C CA . GLN A 1 89 ? -16.037 -9.941 8.358 1.00 91.00 89 GLN A CA 1
ATOM 652 C C . GLN A 1 89 ? -17.216 -9.066 7.944 1.00 91.00 89 GLN A C 1
ATOM 654 O O . GLN A 1 89 ? -18.176 -9.574 7.363 1.00 91.00 89 GLN A O 1
ATOM 659 N N . LYS A 1 90 ? -17.181 -7.783 8.310 1.00 92.44 90 LYS A N 1
ATOM 660 C CA . LYS A 1 90 ? -18.302 -6.858 8.119 1.00 92.44 90 LYS A CA 1
ATOM 661 C C . LYS A 1 90 ? -17.885 -5.502 7.591 1.00 92.44 90 LYS A C 1
ATOM 663 O O . LYS A 1 90 ? -18.638 -4.923 6.819 1.00 92.44 90 LYS A O 1
ATOM 668 N N . ASP A 1 91 ? -16.738 -5.005 8.034 1.00 94.38 91 ASP A N 1
ATOM 669 C CA . ASP A 1 91 ? -16.366 -3.628 7.751 1.00 94.38 91 ASP A CA 1
ATOM 670 C C . ASP A 1 91 ? -15.720 -3.471 6.377 1.00 94.38 91 ASP A C 1
ATOM 672 O O . ASP A 1 91 ? -14.878 -4.272 5.961 1.00 94.38 91 ASP A O 1
ATOM 676 N N . ASP A 1 92 ? -16.081 -2.381 5.710 1.00 96.19 92 ASP A N 1
ATOM 677 C CA . ASP A 1 92 ? -15.401 -1.916 4.511 1.00 96.19 92 ASP A CA 1
ATOM 678 C C . ASP A 1 92 ? -14.043 -1.301 4.887 1.00 96.19 92 ASP A C 1
ATOM 680 O O . ASP A 1 92 ? -13.886 -0.675 5.941 1.00 96.19 92 ASP A O 1
ATOM 684 N N . ILE A 1 93 ? -13.073 -1.426 3.987 1.00 96.38 93 ILE A N 1
ATOM 685 C CA . ILE A 1 93 ? -11.801 -0.702 4.057 1.00 96.38 93 ILE A CA 1
ATOM 686 C C . ILE A 1 93 ? -11.602 0.113 2.783 1.00 96.38 93 ILE A C 1
ATOM 688 O O . ILE A 1 93 ? -12.147 -0.208 1.728 1.00 96.38 93 ILE A O 1
ATOM 692 N N . TRP A 1 94 ? -10.784 1.153 2.873 1.00 95.56 94 TRP A N 1
ATOM 693 C CA . TRP A 1 94 ? -10.302 1.894 1.715 1.00 95.56 94 TRP A CA 1
ATOM 694 C C . TRP A 1 94 ? -8.805 1.679 1.592 1.00 95.56 94 TRP A C 1
ATOM 696 O O . TRP A 1 94 ? -8.064 1.847 2.554 1.00 95.56 94 TRP A O 1
ATOM 706 N N . LEU A 1 95 ? -8.353 1.277 0.416 1.00 94.06 95 LEU A N 1
ATOM 707 C CA . LEU A 1 95 ? -6.946 1.068 0.143 1.00 94.06 95 LEU A CA 1
ATOM 708 C C . LEU A 1 95 ? -6.358 2.331 -0.477 1.00 94.06 95 LEU A C 1
ATOM 710 O O . LEU A 1 95 ? -6.632 2.655 -1.635 1.00 94.06 95 LEU A O 1
ATOM 714 N N . ALA A 1 96 ? -5.528 3.023 0.294 1.00 91.94 96 ALA A N 1
ATOM 715 C CA . ALA A 1 96 ? -4.711 4.107 -0.213 1.00 91.94 96 ALA A CA 1
ATOM 716 C C . ALA A 1 96 ? -3.421 3.555 -0.827 1.00 91.94 96 ALA A C 1
ATOM 718 O O . ALA A 1 96 ? -2.902 2.508 -0.425 1.00 91.94 96 ALA A O 1
ATOM 719 N N . GLY A 1 97 ? -2.909 4.261 -1.833 1.00 89.44 97 GLY A N 1
ATOM 720 C CA . GLY A 1 97 ? -1.745 3.823 -2.584 1.00 89.44 97 GLY A CA 1
ATOM 721 C C . GLY A 1 97 ? -1.040 4.973 -3.286 1.00 89.44 97 GLY A C 1
ATOM 722 O O . GLY A 1 97 ? -1.676 5.852 -3.863 1.00 89.44 97 GLY A O 1
ATOM 723 N N . THR A 1 98 ? 0.289 4.951 -3.275 1.00 87.69 98 THR A N 1
ATOM 724 C CA . THR A 1 98 ? 1.128 5.905 -4.013 1.00 87.69 98 THR A CA 1
ATOM 725 C C . THR A 1 98 ? 2.270 5.182 -4.712 1.00 87.69 98 THR A C 1
ATOM 727 O O . THR A 1 98 ? 2.691 4.112 -4.280 1.00 87.69 98 THR A O 1
ATOM 730 N N . ALA A 1 99 ? 2.775 5.771 -5.795 1.00 87.50 99 ALA A N 1
ATOM 731 C CA . ALA A 1 99 ? 4.017 5.386 -6.456 1.00 87.50 99 ALA A CA 1
ATOM 732 C C . ALA A 1 99 ? 4.778 6.645 -6.870 1.00 87.50 99 ALA A C 1
ATOM 734 O O . ALA A 1 99 ? 4.179 7.697 -7.116 1.00 87.50 99 ALA A O 1
ATOM 735 N N . VAL A 1 100 ? 6.100 6.545 -6.995 1.00 81.00 100 VAL A N 1
ATOM 736 C CA . VAL A 1 100 ? 6.889 7.659 -7.525 1.00 81.00 100 VAL A CA 1
ATOM 737 C C . VAL A 1 100 ? 6.626 7.832 -9.024 1.00 81.00 100 VAL A C 1
ATOM 739 O O . VAL A 1 100 ? 6.548 6.868 -9.781 1.00 81.00 100 VAL A O 1
ATOM 742 N N . ALA A 1 101 ? 6.546 9.097 -9.443 1.00 60.94 101 ALA A N 1
ATOM 743 C CA . ALA A 1 101 ? 6.541 9.565 -10.831 1.00 60.94 101 ALA A CA 1
ATOM 744 C C . ALA A 1 101 ? 5.314 9.227 -11.696 1.00 60.94 101 ALA A C 1
ATOM 746 O O . ALA A 1 101 ? 5.289 9.649 -12.852 1.00 60.94 101 ALA A O 1
ATOM 747 N N . VAL A 1 102 ? 4.283 8.550 -11.177 1.00 62.72 102 VAL A N 1
ATOM 748 C CA . VAL A 1 102 ? 3.069 8.271 -11.957 1.00 62.72 102 VAL A CA 1
ATOM 749 C C . VAL A 1 102 ? 1.842 8.101 -11.044 1.00 62.72 102 VAL A C 1
ATOM 751 O O . VAL A 1 102 ? 1.910 7.308 -10.103 1.00 62.72 102 VAL A O 1
ATOM 754 N N . PR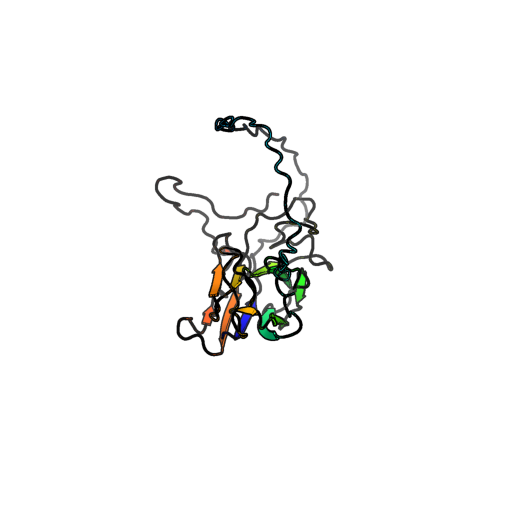O A 1 103 ? 0.694 8.752 -11.319 1.00 65.62 103 PRO A N 1
ATOM 755 C CA . PRO A 1 103 ? -0.577 8.372 -10.707 1.00 65.62 103 PRO A CA 1
ATOM 756 C C . PRO A 1 103 ? -1.084 7.085 -11.376 1.00 65.62 103 PRO A C 1
ATOM 758 O O . PRO A 1 103 ? -1.968 7.115 -12.227 1.00 65.62 103 PRO A O 1
ATOM 761 N N . LEU A 1 104 ? -0.456 5.949 -11.060 1.00 70.38 104 LEU A N 1
ATOM 762 C CA . LEU A 1 104 ? -0.834 4.643 -11.619 1.00 70.38 104 LEU A CA 1
ATOM 763 C C . LEU A 1 104 ? -2.057 4.032 -10.961 1.00 70.38 104 LEU A C 1
ATOM 765 O O . LEU A 1 104 ? -2.688 3.145 -11.530 1.00 70.38 104 LEU A O 1
ATOM 769 N N . PHE A 1 105 ? -2.353 4.472 -9.748 1.00 76.25 105 PHE A N 1
ATOM 770 C CA . PHE A 1 105 ? -3.354 3.852 -8.910 1.00 76.25 105 PHE A CA 1
ATOM 771 C C . PHE A 1 105 ? -4.544 4.780 -8.773 1.00 76.25 105 PHE A C 1
ATOM 773 O O . PHE A 1 105 ? -4.381 5.986 -8.574 1.00 76.25 105 PHE A O 1
ATOM 780 N N . THR A 1 106 ? -5.738 4.199 -8.838 1.00 81.50 106 THR A N 1
ATOM 781 C CA . THR A 1 106 ? -6.919 4.837 -8.271 1.00 81.50 106 THR A CA 1
ATOM 782 C C . THR A 1 106 ? -6.660 4.986 -6.769 1.00 81.50 106 THR A C 1
ATOM 784 O O . THR A 1 106 ? -6.418 3.969 -6.115 1.00 81.50 106 THR A O 1
ATOM 787 N N . PRO A 1 107 ? -6.632 6.210 -6.220 1.00 82.12 107 PRO A N 1
ATOM 788 C CA . PRO A 1 107 ? -6.515 6.390 -4.780 1.00 82.12 107 PRO A CA 1
ATOM 789 C C . PRO A 1 107 ? -7.796 5.909 -4.089 1.00 82.12 107 PRO A C 1
ATOM 791 O O . PRO A 1 107 ? -8.868 5.925 -4.693 1.00 82.12 107 PRO A O 1
ATOM 794 N N . ASP A 1 108 ? -7.675 5.513 -2.822 1.00 89.62 108 ASP A N 1
ATOM 795 C CA . ASP A 1 108 ? -8.804 5.179 -1.947 1.00 89.62 108 ASP A CA 1
ATOM 796 C C . ASP A 1 108 ? -9.772 4.138 -2.546 1.00 89.62 108 ASP A C 1
ATOM 798 O O . ASP A 1 108 ? -10.989 4.330 -2.589 1.00 89.62 108 ASP A O 1
ATOM 802 N N . VAL A 1 109 ? -9.241 3.004 -3.017 1.00 93.81 109 VAL A N 1
ATOM 803 C CA . VAL A 1 109 ? -10.074 1.912 -3.543 1.00 93.81 109 VAL A CA 1
ATOM 804 C C . VAL A 1 109 ? -10.883 1.301 -2.402 1.00 93.81 109 VAL A C 1
ATOM 806 O O . VAL A 1 109 ? -10.316 0.692 -1.495 1.00 93.81 109 VAL A O 1
ATOM 809 N N . LYS A 1 110 ? -12.209 1.435 -2.451 1.00 96.44 110 LYS A N 1
ATOM 810 C CA . LYS A 1 110 ? -13.108 0.804 -1.482 1.00 96.44 110 LYS A CA 1
ATOM 811 C C . LYS A 1 110 ? -13.164 -0.710 -1.703 1.00 96.44 110 LYS A C 1
ATOM 813 O O . LYS A 1 110 ? -13.403 -1.145 -2.826 1.00 96.44 110 LYS A O 1
ATOM 818 N N . LEU A 1 111 ? -13.004 -1.480 -0.631 1.00 97.38 111 LEU A N 1
ATOM 819 C CA . LEU A 1 111 ? -13.173 -2.931 -0.594 1.00 97.38 111 LEU A CA 1
ATOM 820 C C . LEU A 1 111 ? -14.166 -3.290 0.509 1.00 97.38 111 LEU A C 1
ATOM 822 O O . LEU A 1 111 ? -13.896 -3.064 1.691 1.00 97.38 111 LEU A O 1
ATOM 826 N N . GLY A 1 112 ? -15.299 -3.868 0.133 1.00 97.50 112 GLY A N 1
ATOM 827 C CA . GLY A 1 112 ? -16.238 -4.476 1.066 1.00 97.50 112 GLY A CA 1
ATOM 828 C C . GLY A 1 112 ? -15.682 -5.741 1.714 1.00 97.50 112 GLY A C 1
ATOM 829 O O . GLY A 1 112 ? -14.644 -6.263 1.306 1.00 97.50 112 GLY A O 1
ATOM 830 N N . ALA A 1 113 ? -16.353 -6.240 2.749 1.00 95.81 113 ALA A N 1
ATOM 831 C CA . ALA A 1 113 ? -15.936 -7.459 3.440 1.00 95.81 113 ALA A CA 1
ATOM 832 C C . ALA A 1 113 ? -15.800 -8.652 2.471 1.00 95.81 113 ALA A C 1
ATOM 834 O O . ALA A 1 113 ? -16.734 -9.001 1.749 1.00 95.81 113 ALA A O 1
ATOM 835 N N . GLY A 1 114 ? -14.629 -9.290 2.468 1.00 95.25 114 GLY A N 1
ATOM 836 C CA . GLY A 1 114 ? -14.273 -10.391 1.572 1.00 95.25 114 GLY A CA 1
ATOM 837 C C . GLY A 1 114 ? -13.919 -9.979 0.139 1.00 95.25 114 GLY A C 1
ATOM 838 O O . GLY A 1 114 ? -13.491 -10.842 -0.627 1.00 95.25 114 GLY A O 1
ATOM 839 N N . GLU A 1 115 ? -14.082 -8.708 -0.240 1.00 97.88 115 GLU A N 1
ATOM 840 C CA . GLU A 1 115 ? -13.733 -8.236 -1.580 1.00 97.88 115 GLU A CA 1
ATOM 841 C C . GLU A 1 115 ? -12.219 -8.143 -1.771 1.00 97.88 115 GLU A C 1
ATOM 843 O O . GLU A 1 115 ? -11.439 -8.000 -0.824 1.00 97.88 115 GLU A O 1
ATOM 848 N N . GLU A 1 116 ? -11.805 -8.208 -3.033 1.00 96.12 116 GLU A N 1
ATOM 849 C CA . GLU A 1 116 ? -10.408 -8.169 -3.426 1.00 96.12 116 GLU A CA 1
ATOM 850 C C . GLU A 1 116 ? -10.150 -7.160 -4.540 1.00 96.12 116 GLU A C 1
ATOM 852 O O . GLU A 1 116 ? -11.027 -6.836 -5.340 1.00 96.12 116 GLU A O 1
ATOM 857 N N . TYR A 1 117 ? -8.909 -6.692 -4.612 1.00 94.56 117 TYR A N 1
ATOM 858 C CA . TYR A 1 117 ? -8.442 -5.827 -5.680 1.00 94.56 117 TYR A CA 1
ATOM 859 C C . TYR A 1 117 ? -7.022 -6.189 -6.088 1.00 94.56 117 TYR A C 1
ATOM 861 O O . TYR A 1 117 ? -6.104 -6.227 -5.264 1.00 94.56 117 TYR A O 1
ATOM 869 N N . ALA A 1 118 ? -6.845 -6.454 -7.379 1.00 92.38 118 ALA A N 1
ATOM 870 C CA . ALA A 1 118 ? -5.563 -6.800 -7.967 1.00 92.38 118 ALA A CA 1
ATOM 871 C C . ALA A 1 118 ? -4.948 -5.604 -8.696 1.00 92.38 118 ALA A C 1
ATOM 873 O O . ALA A 1 118 ? -5.571 -4.962 -9.539 1.00 92.38 118 ALA A O 1
ATOM 874 N N . PHE A 1 119 ? -3.684 -5.331 -8.395 1.00 89.38 119 PHE A N 1
ATOM 875 C CA . PHE A 1 119 ? -2.883 -4.319 -9.057 1.00 89.38 119 PHE A CA 1
ATOM 876 C C . PHE A 1 119 ? -2.095 -4.938 -10.203 1.00 89.38 119 PHE A C 1
ATOM 878 O O . PHE A 1 119 ? -1.289 -5.861 -10.023 1.00 89.38 119 PHE A O 1
ATOM 885 N N . THR A 1 120 ? -2.291 -4.359 -11.385 1.00 90.12 120 THR A N 1
ATOM 886 C CA . THR A 1 120 ? -1.408 -4.593 -12.524 1.00 90.12 120 THR A CA 1
ATOM 887 C C . THR A 1 120 ? -0.119 -3.811 -12.314 1.00 90.12 120 THR A C 1
ATOM 889 O O . THR A 1 120 ? -0.125 -2.585 -12.216 1.00 90.12 120 THR A O 1
ATOM 892 N N . VAL A 1 121 ? 0.994 -4.531 -12.249 1.00 90.62 121 VAL A N 1
ATOM 893 C CA . VAL A 1 121 ? 2.332 -3.951 -12.159 1.00 90.62 121 VAL A CA 1
ATOM 894 C C . VAL A 1 121 ? 2.925 -3.895 -13.570 1.00 90.62 121 VAL A C 1
ATOM 896 O O . VAL A 1 121 ? 2.977 -4.943 -14.224 1.00 90.62 121 VAL A O 1
ATOM 899 N N . PRO A 1 122 ? 3.388 -2.721 -14.043 1.00 91.94 122 PRO A N 1
ATOM 900 C CA . PRO A 1 122 ? 4.002 -2.595 -15.359 1.00 91.94 122 PRO A CA 1
ATOM 901 C C . PRO A 1 122 ? 5.234 -3.487 -15.526 1.00 91.94 122 PRO A C 1
ATOM 903 O O . PRO A 1 122 ? 6.069 -3.584 -14.621 1.00 91.94 122 PRO A O 1
ATOM 906 N N . ASP A 1 123 ? 5.417 -4.064 -16.713 1.00 93.25 123 ASP A N 1
ATOM 907 C CA . ASP A 1 123 ? 6.604 -4.874 -17.022 1.00 93.25 123 ASP A CA 1
ATOM 908 C C . ASP A 1 123 ? 7.889 -4.034 -17.029 1.00 93.25 123 ASP A C 1
ATOM 910 O O . ASP A 1 123 ? 8.976 -4.553 -16.778 1.00 93.25 123 ASP A O 1
ATOM 914 N N . ALA A 1 124 ? 7.787 -2.718 -17.234 1.00 92.94 124 ALA A N 1
ATOM 915 C CA . ALA A 1 124 ? 8.907 -1.790 -17.077 1.00 92.94 124 ALA A CA 1
ATOM 916 C C . ALA A 1 124 ? 9.435 -1.706 -15.626 1.00 92.94 124 ALA A C 1
ATOM 918 O O . ALA A 1 124 ? 10.502 -1.136 -15.395 1.00 92.94 124 ALA A O 1
ATOM 919 N N . GLY A 1 125 ? 8.726 -2.288 -14.655 1.00 92.81 125 GLY A N 1
ATOM 920 C CA . GLY A 1 125 ? 8.996 -2.138 -13.232 1.00 92.81 125 GLY A CA 1
ATOM 921 C C . GLY A 1 125 ? 8.302 -0.909 -12.650 1.00 92.81 125 GLY A C 1
ATOM 922 O O . GLY A 1 125 ? 7.834 -0.024 -13.369 1.00 92.81 125 GLY A O 1
ATOM 923 N N . LEU A 1 126 ? 8.221 -0.870 -11.323 1.00 92.38 126 LEU A N 1
ATOM 924 C CA . LEU A 1 126 ? 7.513 0.177 -10.599 1.00 92.38 126 LEU A CA 1
ATOM 925 C C . LEU A 1 126 ? 8.191 0.439 -9.257 1.00 92.38 126 LEU A C 1
ATOM 927 O O . LEU A 1 126 ? 8.200 -0.431 -8.392 1.00 92.38 126 LEU A O 1
ATOM 931 N N . ALA A 1 127 ? 8.782 1.621 -9.099 1.00 92.56 127 ALA A N 1
ATOM 932 C CA . ALA A 1 127 ? 9.530 1.978 -7.898 1.00 92.56 127 ALA A CA 1
ATOM 933 C C . ALA A 1 127 ? 8.667 2.639 -6.826 1.00 92.56 127 ALA A C 1
ATOM 935 O O . ALA A 1 127 ? 7.753 3.411 -7.127 1.00 92.56 127 ALA A O 1
ATOM 936 N N . SER A 1 128 ? 9.085 2.418 -5.577 1.00 91.06 128 SER A N 1
ATOM 937 C CA . SER A 1 128 ? 8.664 3.201 -4.414 1.00 91.06 128 SER A CA 1
ATOM 938 C C . SER A 1 128 ? 7.146 3.262 -4.257 1.00 91.06 128 SER A C 1
ATOM 940 O O . SER A 1 128 ? 6.577 4.334 -4.046 1.00 91.06 128 SER A O 1
ATOM 942 N N . THR A 1 129 ? 6.489 2.113 -4.405 1.00 92.56 129 THR A N 1
ATOM 943 C CA . THR A 1 129 ? 5.068 1.988 -4.113 1.00 92.56 129 THR A CA 1
ATOM 944 C C . THR A 1 129 ? 4.853 1.859 -2.621 1.00 92.56 129 THR A C 1
ATOM 946 O O . THR A 1 129 ? 5.594 1.131 -1.961 1.00 92.56 129 THR A O 1
ATOM 949 N N . ARG A 1 130 ? 3.805 2.498 -2.118 1.00 92.75 130 ARG A N 1
ATOM 950 C CA . ARG A 1 130 ? 3.337 2.347 -0.742 1.00 92.75 130 ARG A CA 1
ATOM 951 C C . ARG A 1 130 ? 1.843 2.152 -0.753 1.00 92.75 130 ARG A C 1
ATOM 953 O O . ARG A 1 130 ? 1.158 2.880 -1.469 1.00 92.75 130 ARG A O 1
ATOM 960 N N . PHE A 1 131 ? 1.366 1.230 0.063 1.00 93.75 131 PHE A N 1
ATOM 961 C CA . PHE A 1 131 ? -0.048 0.960 0.250 1.00 93.75 131 PHE A CA 1
ATOM 962 C C . PHE A 1 131 ? -0.357 0.868 1.733 1.00 93.75 131 PHE A C 1
ATOM 964 O O . PHE A 1 131 ? 0.430 0.306 2.497 1.00 93.75 131 PHE A O 1
ATOM 971 N N . TRP A 1 132 ? -1.503 1.403 2.129 1.00 93.81 132 TRP A N 1
ATOM 972 C CA . TRP A 1 132 ? -1.987 1.300 3.496 1.00 93.81 132 TRP A CA 1
ATOM 973 C C . TRP A 1 132 ? -3.516 1.286 3.520 1.00 93.81 132 TRP A C 1
ATOM 975 O O . TRP A 1 132 ? -4.168 1.870 2.647 1.00 93.81 132 TRP A O 1
ATOM 985 N N . PRO A 1 133 ? -4.109 0.581 4.490 1.00 93.75 133 PRO A N 1
ATOM 986 C CA . PRO A 1 133 ? -5.547 0.545 4.658 1.00 93.75 133 PRO A CA 1
ATOM 987 C C . PRO A 1 133 ? -6.045 1.767 5.439 1.00 93.75 133 PRO A C 1
ATOM 989 O O . PRO A 1 133 ? -5.395 2.272 6.356 1.00 93.75 133 PRO A O 1
ATOM 992 N N . LYS A 1 134 ? -7.269 2.167 5.131 1.00 93.25 134 LYS A N 1
ATOM 993 C CA . LYS A 1 134 ? -8.047 3.187 5.821 1.00 93.25 134 LYS A CA 1
ATOM 994 C C . LYS A 1 134 ? -9.370 2.575 6.257 1.00 93.25 134 LYS A C 1
ATOM 996 O O . LYS A 1 134 ? -9.911 1.703 5.573 1.00 93.25 134 LYS A O 1
ATOM 1001 N N . TRP A 1 135 ? -9.893 3.017 7.394 1.00 92.69 135 TRP A N 1
ATOM 1002 C CA . TRP A 1 135 ? -11.119 2.462 7.973 1.00 92.69 135 TRP A CA 1
ATOM 1003 C C . TRP A 1 135 ? -11.981 3.540 8.623 1.00 92.69 135 TRP A C 1
ATOM 1005 O O . TRP A 1 135 ? -11.476 4.557 9.105 1.00 92.69 135 TRP A O 1
ATOM 1015 N N . GLY A 1 136 ? -13.297 3.312 8.618 1.00 91.44 136 GLY A N 1
ATOM 1016 C CA . GLY A 1 136 ? -14.278 4.279 9.111 1.00 91.44 136 GLY A CA 1
ATOM 1017 C C . GLY A 1 136 ? -14.342 5.545 8.254 1.00 91.44 136 GLY A C 1
ATOM 1018 O O . GLY A 1 136 ? -14.491 6.632 8.799 1.00 91.44 136 GLY A O 1
ATOM 1019 N N . CYS A 1 137 ? -14.158 5.414 6.939 1.00 93.06 137 CYS A N 1
ATOM 1020 C CA . CYS A 1 137 ? -14.225 6.521 5.987 1.00 93.06 137 CYS A CA 1
ATOM 1021 C C . CYS A 1 137 ? -15.661 6.812 5.536 1.00 93.06 137 CYS A C 1
ATOM 1023 O O . CYS A 1 137 ? -16.551 5.964 5.621 1.00 93.06 137 CYS A O 1
ATOM 1025 N N . ASN A 1 138 ? -15.869 8.002 4.972 1.00 92.62 138 ASN A N 1
ATOM 1026 C CA . ASN A 1 138 ? -17.064 8.296 4.186 1.00 92.62 138 ASN A CA 1
ATOM 1027 C C . ASN A 1 138 ? -17.027 7.591 2.810 1.00 92.62 138 ASN A C 1
ATOM 1029 O O . ASN A 1 138 ? -16.043 6.952 2.442 1.00 92.62 138 ASN A O 1
ATOM 1033 N N . GLU A 1 139 ? -18.091 7.730 2.014 1.00 93.38 139 GLU A N 1
ATOM 1034 C CA . GLU A 1 139 ? -18.214 7.060 0.705 1.00 93.38 139 GLU A CA 1
ATOM 1035 C C . GLU A 1 139 ? -17.083 7.394 -0.283 1.00 93.38 139 GLU A C 1
ATOM 1037 O O . GLU A 1 139 ? -16.750 6.568 -1.130 1.00 93.38 139 GLU A O 1
ATOM 1042 N N . ALA A 1 140 ? -16.462 8.569 -0.151 1.00 91.94 140 ALA A N 1
ATOM 1043 C CA . ALA A 1 140 ? -15.348 9.010 -0.987 1.00 91.94 140 ALA A CA 1
ATOM 1044 C C . ALA A 1 140 ? -13.972 8.536 -0.475 1.00 91.94 140 ALA A C 1
ATOM 1046 O O . ALA A 1 140 ? -12.947 8.978 -0.991 1.00 91.94 140 ALA A O 1
ATOM 1047 N N . GLY A 1 141 ? -13.931 7.698 0.566 1.00 92.75 141 GLY A N 1
ATOM 1048 C CA . GLY A 1 141 ? -12.682 7.275 1.201 1.00 92.75 141 GLY A CA 1
ATOM 1049 C C . GLY A 1 141 ? -11.975 8.390 1.963 1.00 92.75 141 GLY A C 1
ATOM 1050 O O . GLY A 1 141 ? -10.774 8.306 2.187 1.00 92.75 141 GLY A O 1
ATOM 1051 N N . GLN A 1 142 ? -12.700 9.444 2.339 1.00 92.44 142 GLN A N 1
ATOM 1052 C CA . GLN A 1 142 ? -12.179 10.585 3.091 1.00 92.44 142 GLN A CA 1
ATOM 1053 C C . GLN A 1 142 ? -12.704 10.569 4.531 1.00 92.44 142 GLN A C 1
ATOM 1055 O O . GLN A 1 142 ? -13.591 9.780 4.866 1.00 92.44 142 GLN A O 1
ATOM 1060 N N . MET A 1 143 ? -12.211 11.488 5.369 1.00 91.12 143 MET A N 1
ATOM 1061 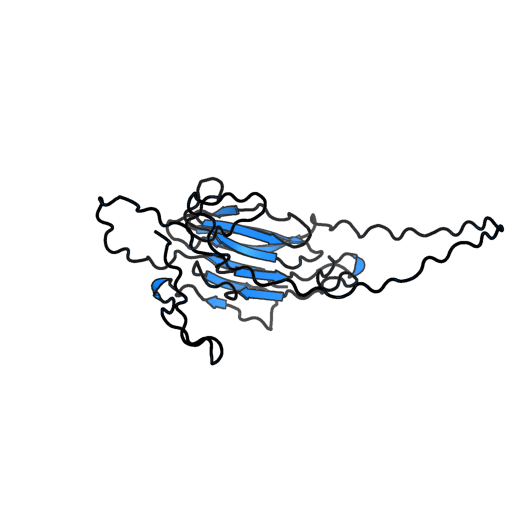C CA . MET A 1 143 ? -12.681 11.672 6.753 1.00 91.12 143 MET A CA 1
ATOM 1062 C C . MET A 1 143 ? -12.654 10.369 7.570 1.00 91.12 143 MET A C 1
ATOM 1064 O O . MET A 1 143 ? -13.601 10.058 8.287 1.00 91.12 143 MET A O 1
ATOM 1068 N N . CYS A 1 144 ? -11.596 9.575 7.413 1.00 90.19 144 CYS A N 1
ATOM 1069 C CA . CYS A 1 144 ? -11.507 8.265 8.049 1.00 90.19 144 CYS A CA 1
ATOM 1070 C C . CYS A 1 144 ? -11.142 8.357 9.529 1.00 90.19 144 CYS A C 1
ATOM 1072 O O . CYS A 1 144 ? -10.339 9.200 9.926 1.00 90.19 144 CYS A O 1
ATOM 1074 N N . ALA A 1 145 ? -11.659 7.415 10.318 1.00 87.38 145 ALA A N 1
ATOM 1075 C CA . ALA A 1 145 ? -11.238 7.218 11.703 1.00 87.38 145 ALA A CA 1
ATOM 1076 C C . ALA A 1 145 ? -9.778 6.735 11.806 1.00 87.38 145 ALA A C 1
ATOM 1078 O O . ALA A 1 145 ? -9.078 7.079 12.754 1.00 87.38 145 ALA A O 1
ATOM 1079 N N . ILE A 1 146 ? -9.318 5.933 10.837 1.00 87.56 146 ILE A N 1
ATOM 1080 C CA . ILE A 1 146 ? -7.959 5.374 10.782 1.00 87.56 146 ILE A CA 1
ATOM 1081 C C . ILE A 1 146 ? -7.377 5.548 9.374 1.00 87.56 146 ILE A C 1
ATOM 1083 O O . ILE A 1 146 ? -8.072 5.315 8.382 1.00 87.56 146 ILE A O 1
ATOM 1087 N N . GLY A 1 147 ? -6.090 5.907 9.301 1.00 87.94 147 GLY A N 1
ATOM 1088 C CA . GLY A 1 147 ? -5.279 5.915 8.074 1.00 87.94 147 GLY A CA 1
ATOM 1089 C C . GLY A 1 147 ? -5.426 7.151 7.178 1.00 87.94 147 GLY A C 1
ATOM 1090 O O . GLY A 1 147 ? -4.911 7.182 6.059 1.00 87.94 147 GLY A O 1
ATOM 1091 N N . GLN A 1 148 ? -6.151 8.181 7.634 1.00 89.25 148 GLN A N 1
ATOM 1092 C CA . GLN A 1 148 ? -6.245 9.460 6.925 1.00 89.25 148 GLN A CA 1
ATOM 1093 C C . GLN A 1 148 ? -5.186 10.436 7.436 1.00 89.25 148 GLN A C 1
ATOM 1095 O O . GLN A 1 148 ? -5.452 11.263 8.311 1.00 89.25 148 GLN A O 1
ATOM 1100 N N . SER A 1 149 ? -3.995 10.358 6.857 1.00 82.12 149 SER A N 1
ATOM 1101 C CA . SER A 1 149 ? -2.860 11.185 7.278 1.00 82.12 149 SER A CA 1
ATOM 1102 C C . SER A 1 149 ? -2.716 12.498 6.505 1.00 82.12 149 SER A C 1
ATOM 1104 O O . SER A 1 149 ? -1.835 13.306 6.801 1.00 82.12 149 SER A O 1
ATOM 1106 N N . GLY A 1 150 ? -3.621 12.746 5.556 1.00 76.62 150 GLY A N 1
ATOM 1107 C CA . GLY A 1 150 ? -3.632 13.939 4.725 1.00 76.62 150 GLY A CA 1
ATOM 1108 C C . GLY A 1 150 ? -2.694 13.823 3.523 1.00 76.62 150 GLY A C 1
ATOM 1109 O O . GLY A 1 150 ? -1.845 12.943 3.418 1.00 76.62 150 GLY A O 1
ATOM 1110 N N . GLY A 1 151 ? -2.837 14.759 2.589 1.00 76.81 151 GLY A N 1
ATOM 1111 C CA . GLY A 1 151 ? -2.078 14.768 1.345 1.00 76.81 151 GLY A CA 1
ATOM 1112 C C . GLY A 1 151 ? -2.779 15.592 0.269 1.00 76.81 151 GLY A C 1
ATOM 1113 O O . GLY A 1 151 ? -3.884 16.097 0.488 1.00 76.81 151 GLY A O 1
ATOM 1114 N N . PRO A 1 152 ? -2.154 15.778 -0.904 1.00 73.31 152 PRO A N 1
ATOM 1115 C CA . PRO A 1 152 ? -2.798 16.465 -2.014 1.00 73.31 152 PRO A CA 1
ATOM 1116 C C . PRO A 1 152 ? -4.116 15.778 -2.401 1.00 73.31 152 PRO A C 1
ATOM 1118 O O . PRO A 1 152 ? -4.112 14.635 -2.844 1.00 73.31 152 PRO A O 1
ATOM 1121 N N . GLY A 1 153 ? -5.236 16.490 -2.253 1.00 77.12 153 GLY A N 1
ATOM 1122 C CA . GLY A 1 153 ? -6.570 15.982 -2.597 1.00 77.12 153 GLY A CA 1
ATOM 1123 C C . GLY A 1 153 ? -7.288 15.219 -1.482 1.00 77.12 153 GLY A C 1
ATOM 1124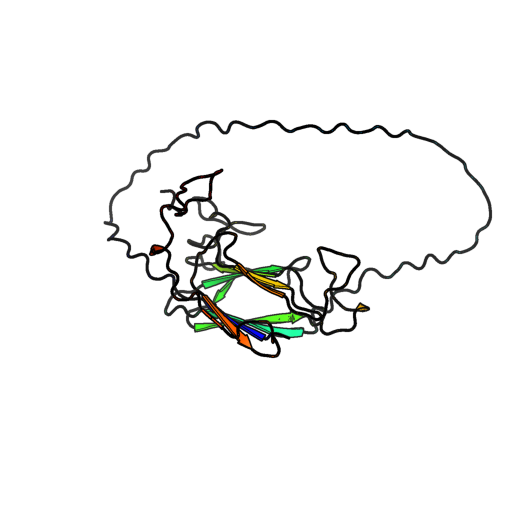 O O . GLY A 1 153 ? -8.446 14.859 -1.670 1.00 77.12 153 GLY A O 1
ATOM 1125 N N . GLU A 1 154 ? -6.652 15.026 -0.327 1.00 84.19 154 GLU A N 1
ATOM 1126 C CA . GLU A 1 154 ? -7.272 14.368 0.820 1.00 84.19 154 GLU A CA 1
ATOM 1127 C C . GLU A 1 154 ? -8.025 15.357 1.719 1.00 84.19 154 GLU A C 1
ATOM 1129 O O . GLU A 1 154 ? -7.552 16.464 1.994 1.00 84.19 154 GLU A O 1
ATOM 1134 N N . ALA A 1 155 ? -9.193 14.938 2.208 1.00 88.56 155 ALA A N 1
ATOM 1135 C CA . ALA A 1 155 ? -9.993 15.679 3.173 1.00 88.56 155 ALA A CA 1
ATOM 1136 C C . ALA A 1 155 ? -10.034 14.935 4.512 1.00 88.56 155 ALA A C 1
ATOM 1138 O O . ALA A 1 155 ? -10.474 13.787 4.604 1.00 88.56 155 ALA A O 1
ATOM 1139 N N . CYS A 1 156 ? -9.597 15.621 5.563 1.00 86.50 156 CYS A N 1
ATOM 1140 C CA . CYS A 1 156 ? -9.580 15.087 6.918 1.00 86.50 156 CYS A CA 1
ATOM 1141 C C . CYS A 1 156 ? -10.847 15.471 7.688 1.00 86.50 156 CYS A C 1
ATOM 1143 O O . CYS A 1 156 ? -11.614 16.341 7.261 1.00 86.50 156 CYS A O 1
ATOM 1145 N N . ALA A 1 157 ? -11.072 14.795 8.813 1.00 82.31 157 ALA A N 1
ATOM 1146 C CA . ALA A 1 157 ? -12.150 15.139 9.728 1.00 82.31 157 ALA A CA 1
ATOM 1147 C C . ALA A 1 157 ? -11.928 16.552 10.327 1.00 82.31 157 ALA A C 1
ATOM 1149 O O . ALA A 1 157 ? -10.808 17.075 10.259 1.00 82.31 157 ALA A O 1
ATOM 1150 N N . PRO A 1 158 ? -12.966 17.206 10.885 1.00 84.00 158 PRO A N 1
ATOM 1151 C CA . PRO A 1 158 ? -12.841 18.538 11.490 1.00 84.00 158 PRO A CA 1
ATOM 1152 C C . PRO A 1 158 ? -11.747 18.651 12.562 1.00 84.00 158 PRO A C 1
ATOM 1154 O O . PRO A 1 158 ? -11.181 19.727 12.752 1.00 84.00 158 PRO A O 1
ATOM 1157 N N . GLU A 1 159 ? -11.437 17.544 13.233 1.00 80.06 159 GLU A N 1
ATOM 1158 C CA . GLU A 1 159 ? -10.429 17.417 14.287 1.00 80.06 159 GLU A CA 1
ATOM 1159 C C . GLU A 1 159 ? -8.992 17.402 13.731 1.00 80.06 159 GLU A C 1
ATOM 1161 O O . GLU A 1 159 ? -8.029 17.545 14.482 1.00 80.06 159 GLU A O 1
ATOM 1166 N N . GLY A 1 160 ? -8.839 17.290 12.409 1.00 82.75 160 GLY A N 1
ATOM 1167 C CA . GLY A 1 160 ? -7.562 17.237 11.709 1.00 82.75 160 GLY A CA 1
ATOM 1168 C C . GLY A 1 160 ? -7.278 15.871 11.089 1.00 82.75 160 GLY A C 1
ATOM 1169 O O . GLY A 1 160 ? -8.077 14.938 11.158 1.00 82.75 160 GLY A O 1
ATOM 1170 N N . CYS A 1 161 ? -6.133 15.772 10.419 1.00 83.12 161 CYS A N 1
ATOM 1171 C CA . CYS A 1 161 ? -5.645 14.498 9.901 1.00 83.12 161 CYS A CA 1
ATOM 1172 C C . CYS A 1 161 ? -4.992 13.699 11.027 1.00 83.12 161 CYS A C 1
ATOM 1174 O O . CYS A 1 161 ? -4.360 14.276 11.917 1.00 83.12 161 CYS A O 1
ATOM 1176 N N . ALA A 1 162 ? -5.092 12.375 10.950 1.00 80.31 162 ALA A N 1
ATOM 1177 C CA . ALA A 1 162 ? -4.290 11.507 11.792 1.00 80.31 162 ALA A CA 1
ATOM 1178 C C . ALA A 1 162 ? -2.792 11.755 11.514 1.00 80.31 162 ALA A C 1
ATOM 1180 O O . ALA A 1 162 ? -2.423 12.165 10.408 1.00 80.31 162 ALA A O 1
ATOM 1181 N N . PRO A 1 163 ? -1.892 11.500 12.477 1.00 81.00 163 PRO A N 1
ATOM 1182 C CA . PRO A 1 163 ? -0.477 11.374 12.145 1.00 81.00 163 PRO A CA 1
ATOM 1183 C C . PRO A 1 163 ? -0.276 10.272 11.078 1.00 81.00 163 PRO A C 1
ATOM 1185 O O . PRO A 1 163 ? -1.166 9.438 10.888 1.00 81.00 163 PRO A O 1
ATOM 1188 N N . PRO A 1 164 ? 0.865 10.242 10.362 1.00 82.50 164 PRO A N 1
ATOM 1189 C CA . PRO A 1 164 ? 1.161 9.265 9.303 1.00 82.50 164 PRO A CA 1
ATOM 1190 C C . PRO A 1 164 ? 1.412 7.833 9.802 1.00 82.50 164 PRO A C 1
ATOM 1192 O O . PRO A 1 164 ? 2.296 7.158 9.283 1.00 82.50 164 PRO A O 1
ATOM 1195 N N . VAL A 1 165 ? 0.654 7.393 10.808 1.00 86.62 165 VAL A N 1
ATOM 1196 C CA . VAL A 1 165 ? 0.762 6.100 11.473 1.00 86.62 165 VAL A CA 1
ATOM 1197 C C . VAL A 1 165 ? -0.078 5.076 10.734 1.00 86.62 165 VAL A C 1
ATOM 1199 O O . VAL A 1 165 ? -1.299 5.133 10.821 1.00 86.62 165 VAL A O 1
ATOM 1202 N N . ASP A 1 166 ? 0.562 4.128 10.039 1.00 89.75 166 ASP A N 1
ATOM 1203 C CA . ASP A 1 166 ? -0.145 3.106 9.263 1.00 89.75 166 ASP A CA 1
ATOM 1204 C C . ASP A 1 166 ? 0.600 1.769 9.203 1.00 89.75 166 ASP A C 1
ATOM 1206 O O . ASP A 1 166 ? 1.825 1.726 9.102 1.00 89.75 166 ASP A O 1
ATOM 1210 N N . SER A 1 167 ? -0.156 0.671 9.128 1.00 92.44 167 SER A N 1
ATOM 1211 C CA . SER A 1 167 ? 0.360 -0.614 8.645 1.00 92.44 167 SER A CA 1
ATOM 1212 C C . SER A 1 167 ? 0.638 -0.528 7.138 1.00 92.44 167 SER A C 1
ATOM 1214 O O . SER A 1 167 ? -0.294 -0.628 6.333 1.00 92.44 167 SER A O 1
ATOM 1216 N N . LYS A 1 168 ? 1.904 -0.342 6.746 1.00 94.38 168 LYS A N 1
ATOM 1217 C CA . LYS A 1 168 ? 2.291 -0.114 5.344 1.00 94.38 168 LYS A CA 1
ATOM 1218 C C . LYS A 1 168 ? 2.807 -1.382 4.680 1.00 94.38 168 LYS A C 1
ATOM 1220 O O . LYS A 1 168 ? 3.541 -2.164 5.279 1.00 94.38 168 LYS A O 1
ATOM 1225 N N . PHE A 1 169 ? 2.455 -1.549 3.412 1.00 95.44 169 PHE A N 1
ATOM 1226 C CA . PHE A 1 169 ? 3.160 -2.426 2.487 1.00 95.44 169 PHE A CA 1
ATOM 1227 C C . PHE A 1 169 ? 3.931 -1.550 1.500 1.00 95.44 169 PHE A C 1
ATOM 1229 O O . PHE A 1 169 ? 3.337 -0.717 0.806 1.00 95.44 169 PHE A O 1
ATOM 1236 N N . GLU A 1 170 ? 5.246 -1.726 1.444 1.00 95.12 170 GLU A N 1
ATOM 1237 C CA . GLU A 1 170 ? 6.130 -0.961 0.571 1.00 95.12 170 GLU A CA 1
ATOM 1238 C C . GLU A 1 170 ? 6.797 -1.898 -0.433 1.00 95.12 170 GLU A C 1
ATOM 1240 O O . GLU A 1 170 ? 7.161 -3.030 -0.115 1.00 95.12 170 GLU A O 1
ATOM 1245 N N . ALA A 1 171 ? 6.934 -1.448 -1.681 1.00 94.69 171 ALA A N 1
ATOM 1246 C CA . ALA A 1 171 ? 7.567 -2.257 -2.711 1.00 94.69 171 ALA A CA 1
ATOM 1247 C C . ALA A 1 171 ? 8.242 -1.438 -3.814 1.00 94.69 171 ALA A C 1
ATOM 1249 O O . ALA A 1 171 ? 7.891 -0.303 -4.132 1.00 94.69 171 ALA A O 1
ATOM 1250 N N . THR A 1 172 ? 9.229 -2.064 -4.437 1.00 94.31 172 THR A N 1
ATOM 1251 C CA . THR A 1 172 ? 9.768 -1.732 -5.748 1.00 94.31 172 THR A CA 1
ATOM 1252 C C . THR A 1 172 ? 9.723 -2.998 -6.587 1.00 94.31 172 THR A C 1
ATOM 1254 O O . THR A 1 172 ? 10.445 -3.960 -6.333 1.00 94.31 172 THR A O 1
ATOM 1257 N N . PHE A 1 173 ? 8.868 -3.002 -7.600 1.00 93.94 173 PHE A N 1
ATOM 1258 C CA . PHE A 1 173 ? 8.720 -4.121 -8.513 1.00 93.94 173 PHE A CA 1
ATOM 1259 C C . PHE A 1 173 ? 9.777 -4.060 -9.608 1.00 93.94 173 PHE A C 1
ATOM 1261 O O . PHE A 1 173 ? 9.924 -3.051 -10.303 1.00 93.94 173 PHE A O 1
ATOM 1268 N N . GLY A 1 174 ? 10.494 -5.166 -9.776 1.00 94.06 174 GLY A N 1
ATOM 1269 C CA . GLY A 1 174 ? 11.586 -5.275 -10.725 1.00 94.06 174 GLY A CA 1
ATOM 1270 C C . GLY A 1 174 ? 11.107 -5.333 -12.172 1.00 94.06 174 GLY A C 1
ATOM 1271 O O . GLY A 1 174 ? 10.077 -5.940 -12.481 1.00 94.06 174 GLY A O 1
ATOM 1272 N N . CYS A 1 175 ? 11.903 -4.749 -13.061 1.00 94.50 175 CYS A N 1
ATOM 1273 C CA . CYS A 1 175 ? 11.681 -4.735 -14.500 1.00 94.50 175 CYS A CA 1
ATOM 1274 C C . CYS A 1 175 ? 11.737 -6.148 -15.111 1.00 94.50 175 CYS A C 1
ATOM 1276 O O . CYS A 1 175 ? 12.562 -6.980 -14.729 1.00 94.50 175 CYS A O 1
ATOM 1278 N N . LYS A 1 176 ? 10.859 -6.421 -16.077 1.00 93.62 176 LYS A N 1
ATOM 1279 C CA . LYS A 1 176 ? 10.769 -7.670 -16.854 1.00 93.62 176 LYS A CA 1
ATOM 1280 C C . LYS A 1 176 ? 11.140 -7.485 -18.332 1.00 93.6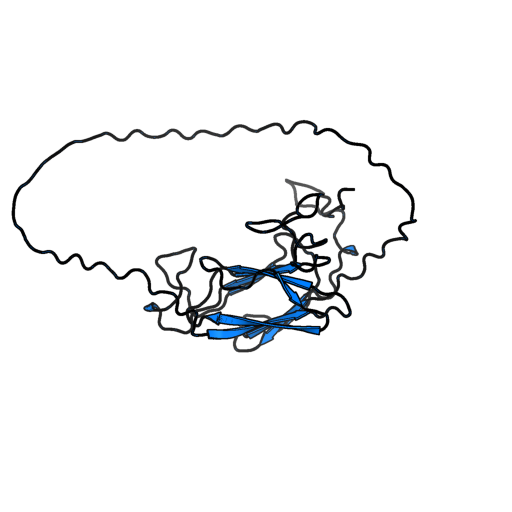2 176 LYS A C 1
ATOM 1282 O O . LYS A 1 176 ? 11.108 -8.449 -19.090 1.00 93.62 176 LYS A O 1
ATOM 1287 N N . LEU A 1 177 ? 11.506 -6.266 -18.725 1.00 92.94 177 LEU A N 1
ATOM 1288 C CA . LEU A 1 177 ? 11.947 -5.891 -20.071 1.00 92.94 177 LEU A CA 1
ATOM 1289 C C . LEU A 1 177 ? 13.478 -5.766 -20.145 1.00 92.94 177 LEU A C 1
ATOM 1291 O O . LEU A 1 177 ? 14.174 -5.838 -19.130 1.00 92.94 177 LEU A O 1
ATOM 1295 N N . GLU A 1 178 ? 14.024 -5.538 -21.344 1.00 92.75 178 GLU A N 1
ATOM 1296 C CA . GLU A 1 178 ? 15.429 -5.155 -21.484 1.00 92.75 178 GLU A CA 1
ATOM 1297 C C . GLU A 1 178 ? 15.753 -3.809 -20.788 1.00 92.75 178 GLU A C 1
ATOM 1299 O O . GLU A 1 178 ? 14.900 -2.915 -20.743 1.00 92.75 178 GLU A O 1
ATOM 1304 N N . PRO A 1 179 ? 16.997 -3.598 -20.298 1.00 91.38 179 PRO A N 1
ATOM 1305 C CA . PRO A 1 179 ? 17.356 -2.437 -19.470 1.00 91.38 179 PRO A CA 1
ATOM 1306 C C . PRO A 1 179 ? 17.019 -1.057 -20.054 1.00 91.38 179 PRO A C 1
ATOM 1308 O O . PRO A 1 179 ? 16.775 -0.114 -19.306 1.00 91.38 179 PRO A O 1
ATOM 1311 N N . SER A 1 180 ? 17.003 -0.914 -21.382 1.00 91.06 180 SER A N 1
ATOM 1312 C CA . SER A 1 180 ? 16.677 0.344 -22.066 1.00 91.06 180 SER A CA 1
ATOM 1313 C C . SER A 1 180 ? 15.199 0.738 -21.973 1.00 91.06 180 SER A C 1
ATOM 1315 O O . SER A 1 180 ? 14.878 1.900 -22.222 1.00 91.06 180 SER A O 1
ATOM 1317 N N . ARG A 1 181 ? 14.313 -0.202 -21.623 1.00 91.62 181 ARG A N 1
ATOM 1318 C CA . ARG A 1 181 ? 12.858 -0.010 -21.492 1.00 91.62 181 ARG A CA 1
ATOM 1319 C C . ARG A 1 181 ? 12.366 -0.066 -20.047 1.00 91.62 181 ARG A C 1
ATOM 1321 O O . ARG A 1 181 ? 11.170 0.065 -19.805 1.00 91.62 181 ARG A O 1
ATOM 1328 N N . CYS A 1 182 ? 13.269 -0.265 -19.096 1.00 92.62 182 CYS A N 1
ATOM 1329 C CA . CYS A 1 182 ? 12.932 -0.276 -17.683 1.00 92.62 182 CYS A CA 1
ATOM 1330 C C . CYS A 1 182 ? 12.683 1.140 -17.155 1.00 92.62 182 CYS A C 1
ATOM 1332 O O . CYS A 1 182 ? 13.320 2.111 -17.577 1.00 92.62 182 CYS A O 1
ATOM 1334 N N . ALA A 1 183 ? 11.795 1.237 -16.169 1.00 91.38 183 ALA A N 1
ATOM 1335 C CA . ALA A 1 183 ? 11.613 2.436 -15.374 1.00 91.38 183 ALA A CA 1
ATOM 1336 C C . ALA A 1 183 ? 12.925 2.838 -14.688 1.00 91.38 183 ALA A C 1
ATOM 1338 O O . ALA A 1 183 ? 13.801 2.008 -14.434 1.00 91.38 183 ALA A O 1
ATOM 1339 N N . ARG A 1 184 ? 13.082 4.134 -14.405 1.00 91.62 184 ARG A N 1
ATOM 1340 C CA . ARG A 1 184 ? 14.283 4.665 -13.748 1.00 91.62 184 ARG A CA 1
ATOM 1341 C C . ARG A 1 184 ? 14.212 4.466 -12.245 1.00 91.62 184 ARG A C 1
ATOM 1343 O O . ARG A 1 184 ? 13.150 4.611 -11.646 1.00 91.62 184 ARG A O 1
ATOM 1350 N N . ASN A 1 185 ? 15.357 4.165 -11.642 1.00 90.88 185 ASN A N 1
ATOM 1351 C CA . ASN A 1 185 ? 15.486 4.137 -10.197 1.00 90.88 185 ASN A CA 1
ATOM 1352 C C . ASN A 1 185 ? 15.412 5.584 -9.669 1.00 90.88 185 ASN A C 1
ATOM 1354 O O . ASN A 1 185 ? 16.288 6.384 -9.998 1.00 90.88 185 ASN A O 1
ATOM 1358 N N . PRO A 1 186 ? 14.415 5.949 -8.845 1.00 89.56 186 PRO A N 1
ATOM 1359 C CA . PRO A 1 186 ? 14.271 7.324 -8.372 1.00 89.56 186 PRO A CA 1
ATOM 1360 C C . PRO A 1 186 ? 15.430 7.781 -7.474 1.00 89.56 186 PRO A C 1
ATOM 1362 O O . PRO A 1 186 ? 15.734 8.971 -7.433 1.00 89.56 186 PRO A O 1
ATOM 1365 N N . SER A 1 187 ? 16.117 6.858 -6.797 1.00 89.75 187 SER A N 1
ATOM 1366 C CA . SER A 1 187 ? 17.299 7.154 -5.976 1.00 89.75 187 SER A CA 1
ATOM 1367 C C . SER A 1 187 ? 18.602 7.195 -6.783 1.00 89.75 187 SER A C 1
ATOM 1369 O O . SER A 1 187 ? 19.613 7.684 -6.284 1.00 89.75 187 SER A O 1
ATOM 1371 N N . ALA A 1 188 ? 18.593 6.699 -8.022 1.00 92.06 188 ALA A N 1
ATOM 1372 C CA . ALA A 1 188 ? 19.725 6.733 -8.946 1.00 92.06 188 ALA A CA 1
ATOM 1373 C C . ALA A 1 188 ? 19.216 6.908 -10.393 1.00 92.06 188 ALA A C 1
ATOM 1375 O O . ALA A 1 188 ? 19.208 5.936 -11.149 1.00 92.06 188 ALA A O 1
ATOM 1376 N N . PRO A 1 189 ? 18.781 8.121 -10.797 1.00 89.56 189 PRO A N 1
ATOM 1377 C CA . PRO A 1 189 ? 18.014 8.335 -12.034 1.00 89.56 189 PRO A CA 1
ATOM 1378 C C . PRO A 1 189 ? 18.704 7.893 -13.331 1.00 89.56 189 PRO A C 1
ATOM 1380 O O . PRO A 1 189 ? 18.035 7.567 -14.313 1.00 89.56 189 PRO A O 1
ATOM 1383 N N . ASP A 1 190 ? 20.036 7.833 -13.338 1.00 92.75 190 ASP A N 1
ATOM 1384 C CA . ASP A 1 190 ? 20.821 7.352 -14.480 1.00 92.75 190 ASP A CA 1
ATOM 1385 C C . ASP A 1 190 ? 20.765 5.823 -14.651 1.00 92.75 190 ASP A C 1
ATOM 1387 O O . ASP A 1 190 ? 21.132 5.289 -15.701 1.00 92.75 190 ASP A O 1
ATOM 1391 N N . GLN A 1 191 ? 20.260 5.101 -13.648 1.00 93.44 191 GLN A N 1
ATOM 1392 C CA . GLN A 1 191 ? 20.176 3.645 -13.616 1.00 93.44 191 GLN A CA 1
ATOM 1393 C C . GLN A 1 191 ? 18.720 3.172 -13.776 1.00 93.44 191 GLN A C 1
ATOM 1395 O O . GLN A 1 191 ? 17.803 3.752 -13.185 1.00 93.44 191 GLN A O 1
ATOM 1400 N N . PRO A 1 192 ? 18.463 2.127 -14.582 1.00 94.50 192 PRO A N 1
ATOM 1401 C CA . PRO A 1 192 ? 17.158 1.478 -14.602 1.00 94.50 192 PRO A CA 1
ATOM 1402 C C . PRO A 1 192 ? 16.905 0.713 -13.294 1.00 94.50 192 PRO A C 1
ATOM 1404 O O . PRO A 1 192 ? 17.844 0.282 -12.621 1.00 94.50 192 PRO A O 1
ATOM 1407 N N . ILE A 1 193 ? 15.636 0.496 -12.953 1.00 93.12 193 ILE A N 1
ATOM 1408 C CA . ILE A 1 193 ? 15.245 -0.480 -11.931 1.00 93.12 193 ILE A CA 1
ATOM 1409 C C . ILE A 1 193 ? 15.717 -1.868 -12.390 1.00 93.12 193 ILE A C 1
ATOM 1411 O O . ILE A 1 193 ? 15.555 -2.239 -13.554 1.00 93.12 193 ILE A O 1
ATOM 1415 N N . GLY A 1 194 ? 16.313 -2.633 -11.474 1.00 94.44 194 GLY A N 1
ATOM 1416 C CA . GLY A 1 194 ? 16.751 -4.005 -11.740 1.00 94.44 194 GLY A CA 1
ATOM 1417 C C . GLY A 1 194 ? 15.587 -4.989 -11.910 1.00 94.44 194 GLY A C 1
ATOM 1418 O O . GLY A 1 194 ? 14.422 -4.630 -11.788 1.00 94.44 194 GLY A O 1
ATOM 1419 N N . ALA A 1 195 ? 15.894 -6.263 -12.162 1.00 93.50 195 ALA A N 1
ATOM 1420 C CA . ALA A 1 195 ? 14.868 -7.291 -12.387 1.00 93.50 195 ALA A CA 1
ATOM 1421 C C . ALA A 1 195 ? 14.230 -7.861 -11.103 1.00 93.50 195 ALA A C 1
ATOM 1423 O O . ALA A 1 195 ? 13.211 -8.561 -11.164 1.00 93.50 195 ALA A O 1
ATOM 1424 N N . VAL A 1 196 ? 14.843 -7.575 -9.952 1.00 93.19 196 VAL A N 1
ATOM 1425 C CA . VAL A 1 196 ? 14.467 -8.092 -8.630 1.00 93.19 196 VAL A CA 1
ATOM 1426 C C . VAL A 1 196 ? 13.371 -7.228 -8.018 1.00 93.19 196 VAL A C 1
ATOM 1428 O O . VAL A 1 196 ? 13.442 -6.003 -8.087 1.00 93.19 196 VAL A O 1
ATOM 1431 N N . ASP A 1 197 ? 12.373 -7.878 -7.422 1.00 93.38 197 ASP A N 1
ATOM 1432 C CA . ASP A 1 197 ? 11.375 -7.197 -6.603 1.00 93.38 197 ASP A CA 1
ATOM 1433 C C . ASP A 1 197 ? 11.911 -7.041 -5.179 1.00 93.38 197 ASP A C 1
ATOM 1435 O O . ASP A 1 197 ? 12.417 -8.000 -4.596 1.00 93.38 197 ASP A O 1
ATOM 1439 N N . TRP A 1 198 ? 11.768 -5.845 -4.628 1.00 93.50 198 TRP A N 1
ATOM 1440 C CA . TRP A 1 198 ? 12.082 -5.517 -3.243 1.00 93.50 198 TRP A CA 1
ATOM 1441 C C . TRP A 1 198 ? 10.791 -5.115 -2.563 1.00 93.50 198 TRP A C 1
ATOM 1443 O O . TRP A 1 198 ? 10.042 -4.325 -3.131 1.00 93.50 198 TRP A O 1
ATOM 1453 N N . TRP A 1 199 ? 10.509 -5.656 -1.390 1.00 94.75 199 TRP A N 1
ATOM 1454 C CA . TRP A 1 199 ? 9.307 -5.301 -0.656 1.00 94.75 199 TRP A CA 1
ATOM 1455 C C . TRP A 1 199 ? 9.496 -5.548 0.830 1.00 94.75 199 TRP A C 1
ATOM 1457 O O . TRP A 1 199 ? 10.348 -6.343 1.237 1.00 94.75 199 TRP A O 1
ATOM 1467 N N . ASP A 1 200 ? 8.669 -4.877 1.611 1.00 94.88 200 ASP A N 1
ATOM 1468 C CA . ASP A 1 200 ? 8.591 -5.032 3.047 1.00 94.88 200 ASP A CA 1
ATOM 1469 C C . ASP A 1 200 ? 7.174 -4.722 3.543 1.00 94.88 200 ASP A C 1
ATOM 1471 O O . ASP A 1 200 ? 6.324 -4.165 2.840 1.00 94.88 200 ASP A O 1
ATOM 1475 N N . VAL A 1 201 ? 6.916 -5.159 4.771 1.00 94.62 201 VAL A N 1
ATOM 1476 C CA . VAL A 1 201 ? 5.816 -4.647 5.578 1.00 94.62 201 VAL A CA 1
ATOM 1477 C C . VAL A 1 201 ? 6.430 -3.737 6.629 1.00 94.62 201 VAL A C 1
ATOM 1479 O O . VAL A 1 201 ? 7.320 -4.148 7.372 1.00 94.62 201 VAL A O 1
ATOM 1482 N N . SER A 1 202 ? 5.974 -2.493 6.666 1.00 93.25 202 SER A N 1
ATOM 1483 C CA . SER A 1 202 ? 6.622 -1.422 7.410 1.00 93.25 202 SER A CA 1
ATOM 1484 C C . SER A 1 202 ? 5.742 -0.971 8.565 1.00 93.25 202 SER A C 1
ATOM 1486 O O . SER A 1 202 ? 4.552 -0.682 8.404 1.00 93.25 202 SER A O 1
ATOM 1488 N N . GLN A 1 203 ? 6.347 -0.959 9.752 1.00 90.81 203 GLN A N 1
ATOM 1489 C CA . GLN A 1 203 ? 5.811 -0.349 10.971 1.00 90.81 203 GLN A CA 1
ATOM 1490 C C . GLN A 1 203 ? 6.698 0.814 11.426 1.00 90.81 203 GLN A C 1
ATOM 1492 O O . GLN A 1 203 ? 6.655 1.210 12.587 1.00 90.81 203 GLN A O 1
ATOM 1497 N N . VAL A 1 204 ? 7.522 1.361 10.521 1.00 90.75 204 VAL A N 1
ATOM 1498 C CA . VAL A 1 204 ? 8.393 2.511 10.818 1.00 90.75 204 VAL A CA 1
ATOM 1499 C C . VAL A 1 204 ? 7.568 3.702 11.289 1.00 90.75 204 VAL A C 1
ATOM 1501 O O . VAL A 1 204 ? 7.960 4.380 12.234 1.00 90.75 204 VAL A O 1
ATOM 1504 N N . ASP A 1 205 ? 6.404 3.905 10.674 1.00 86.19 205 ASP A N 1
ATOM 1505 C CA . ASP A 1 205 ? 5.488 4.966 11.074 1.00 86.19 205 ASP A CA 1
ATOM 1506 C C . ASP A 1 205 ? 4.449 4.494 12.108 1.00 86.19 205 ASP A C 1
ATOM 1508 O O . ASP A 1 205 ? 3.625 5.278 12.555 1.00 86.19 205 ASP A O 1
ATOM 1512 N N . GLY A 1 206 ? 4.501 3.230 12.531 1.00 88.06 206 GLY A N 1
ATOM 1513 C CA . GLY A 1 206 ? 3.601 2.608 13.501 1.00 88.06 206 GLY A CA 1
ATOM 1514 C C . GLY A 1 206 ? 2.656 1.581 12.873 1.00 88.06 206 GLY A C 1
ATOM 1515 O O . GLY A 1 206 ? 2.964 0.975 11.850 1.00 88.06 206 GLY A O 1
ATOM 1516 N N . TRP A 1 207 ? 1.533 1.301 13.531 1.00 89.44 207 TRP A N 1
ATOM 1517 C CA . TRP A 1 207 ? 0.635 0.206 13.157 1.00 89.44 207 TRP A CA 1
ATOM 1518 C C . TRP A 1 207 ? -0.826 0.605 13.362 1.00 89.44 207 TRP A C 1
ATOM 1520 O O . TRP A 1 207 ? -1.157 1.251 14.356 1.00 89.44 207 TRP A O 1
ATOM 1530 N N . THR A 1 208 ? -1.700 0.200 12.438 1.00 88.75 208 THR A N 1
ATOM 1531 C CA . THR A 1 208 ? -3.134 0.539 12.482 1.00 88.75 208 THR A CA 1
ATOM 1532 C C . THR A 1 208 ? -4.046 -0.668 12.362 1.00 88.75 208 THR A C 1
ATOM 1534 O O . THR A 1 208 ? -4.818 -0.954 13.275 1.00 88.75 208 THR A O 1
ATOM 1537 N N . LEU A 1 209 ? -3.985 -1.368 11.229 1.00 90.69 209 LEU A N 1
ATOM 1538 C CA . LEU A 1 209 ? -4.834 -2.521 10.946 1.00 90.69 209 LEU A CA 1
ATOM 1539 C C . LEU A 1 209 ? -4.005 -3.808 10.845 1.00 90.69 209 LEU A C 1
ATOM 1541 O O . LEU A 1 209 ? -2.899 -3.785 10.288 1.00 90.69 209 LEU A O 1
ATOM 1545 N N . PRO A 1 210 ? -4.525 -4.936 11.363 1.00 92.38 210 PRO A N 1
ATOM 1546 C CA . PRO A 1 210 ? -3.875 -6.231 11.247 1.00 92.38 210 PRO A CA 1
ATOM 1547 C C . PRO A 1 210 ? -3.854 -6.705 9.797 1.00 92.38 210 PRO A C 1
ATOM 1549 O O . PRO A 1 210 ? -4.785 -6.464 9.025 1.00 92.38 210 PRO A O 1
ATOM 1552 N N . TYR A 1 211 ? -2.797 -7.427 9.440 1.00 94.75 211 TYR A N 1
ATOM 1553 C CA . TYR A 1 211 ? -2.609 -7.925 8.085 1.00 94.75 211 TYR A CA 1
ATOM 1554 C C . TYR A 1 211 ? -1.915 -9.286 8.061 1.00 94.75 211 TYR A C 1
ATOM 1556 O O . TYR A 1 211 ? -1.255 -9.692 9.015 1.00 94.75 211 TYR A O 1
ATOM 1564 N N . LYS A 1 212 ? -2.038 -9.980 6.935 1.00 95.38 212 LYS A N 1
ATOM 1565 C CA . LYS A 1 212 ? -1.261 -11.169 6.587 1.00 95.38 212 LYS A CA 1
ATOM 1566 C C . LYS A 1 212 ? -0.808 -11.044 5.140 1.00 95.38 212 LYS A C 1
ATOM 1568 O O . LYS A 1 212 ? -1.627 -10.752 4.275 1.00 95.38 212 LYS A O 1
ATOM 1573 N N . VAL A 1 213 ? 0.462 -11.307 4.871 1.00 95.50 213 VAL A N 1
ATOM 1574 C CA . VAL A 1 213 ? 1.020 -11.378 3.518 1.00 95.50 213 VAL A CA 1
ATOM 1575 C C . VAL A 1 213 ? 1.329 -12.829 3.186 1.00 95.50 213 VAL A C 1
ATOM 1577 O O . VAL A 1 213 ? 1.998 -13.518 3.952 1.00 95.50 213 VAL A O 1
ATOM 1580 N N . GLU A 1 214 ? 0.861 -13.281 2.032 1.00 95.38 214 GLU A N 1
ATOM 1581 C CA . GLU A 1 214 ? 1.209 -14.553 1.414 1.00 95.38 214 GLU A CA 1
ATOM 1582 C C . GLU A 1 214 ? 1.976 -14.275 0.120 1.00 95.38 214 GLU A C 1
ATOM 1584 O O . GLU A 1 214 ? 1.559 -13.480 -0.724 1.00 95.38 214 GLU A O 1
ATOM 1589 N N . VAL A 1 215 ? 3.123 -14.927 -0.027 1.00 93.56 215 VAL A N 1
ATOM 1590 C CA . VAL A 1 215 ? 4.029 -14.744 -1.159 1.00 93.56 215 VAL A CA 1
ATOM 1591 C C . VAL A 1 215 ? 3.965 -15.985 -2.024 1.00 93.56 215 VAL A C 1
ATOM 1593 O O . VAL A 1 215 ? 4.190 -17.102 -1.558 1.00 93.56 215 VAL A O 1
ATOM 1596 N N . SER A 1 216 ? 3.689 -15.780 -3.303 1.00 88.62 216 SER A N 1
ATOM 1597 C CA . SER A 1 216 ? 3.672 -16.826 -4.314 1.00 88.62 216 SER A CA 1
ATOM 1598 C C . SER A 1 216 ? 4.641 -16.504 -5.456 1.00 88.62 216 SER A C 1
ATOM 1600 O O . SER A 1 216 ? 5.086 -15.367 -5.635 1.00 88.62 216 SER A O 1
ATOM 1602 N N . GLY A 1 217 ? 5.017 -17.536 -6.213 1.00 84.38 217 GLY A N 1
ATOM 1603 C CA . GLY A 1 217 ? 6.017 -17.436 -7.275 1.00 84.38 217 GLY A CA 1
ATOM 1604 C C . GLY A 1 217 ? 7.461 -17.599 -6.788 1.00 84.38 217 GLY A C 1
ATOM 1605 O O . GLY A 1 217 ? 7.731 -18.135 -5.717 1.00 84.38 217 GLY A O 1
ATOM 1606 N N . ASP A 1 218 ? 8.406 -17.177 -7.629 1.00 81.31 218 ASP A N 1
ATOM 1607 C CA . ASP A 1 218 ? 9.842 -17.340 -7.383 1.00 81.31 218 ASP A CA 1
ATOM 1608 C C . ASP A 1 218 ? 10.419 -16.149 -6.601 1.00 81.31 218 ASP A C 1
ATOM 1610 O O . ASP A 1 218 ? 10.684 -15.087 -7.188 1.00 81.31 218 ASP A O 1
ATOM 1614 N N . CYS A 1 219 ? 10.558 -16.354 -5.285 1.00 83.50 219 CYS A N 1
ATOM 1615 C CA . CYS A 1 219 ? 11.114 -15.435 -4.286 1.00 83.50 219 CYS A CA 1
ATOM 1616 C C . CYS A 1 219 ? 11.891 -16.205 -3.197 1.00 83.50 219 CYS A C 1
ATOM 1618 O O . CYS A 1 219 ? 11.454 -16.270 -2.049 1.00 83.50 219 CYS A O 1
ATOM 1620 N N . PRO A 1 220 ? 13.059 -16.785 -3.519 1.00 84.19 220 PRO A N 1
ATOM 1621 C CA . PRO A 1 220 ? 13.741 -17.748 -2.649 1.00 84.19 220 PRO A CA 1
ATOM 1622 C C . PRO A 1 220 ? 14.279 -17.150 -1.341 1.00 84.19 220 PRO A C 1
ATOM 1624 O O . PRO A 1 220 ? 14.573 -17.889 -0.408 1.00 84.19 220 PRO A O 1
ATOM 1627 N N . GLN A 1 221 ? 14.433 -15.825 -1.270 1.00 88.00 221 GLN A N 1
ATOM 1628 C CA . GLN A 1 221 ? 14.928 -15.122 -0.080 1.00 88.00 221 GLN A CA 1
ATOM 1629 C C . GLN A 1 221 ? 13.809 -14.544 0.795 1.00 88.00 221 GLN A C 1
ATOM 1631 O O . GLN A 1 221 ? 14.094 -13.945 1.828 1.00 88.00 221 GLN A O 1
ATOM 1636 N N . SER A 1 222 ? 12.551 -14.705 0.388 1.00 88.00 222 SER A N 1
ATOM 1637 C CA . SER A 1 222 ? 11.398 -14.199 1.121 1.00 88.00 222 SER A CA 1
ATOM 1638 C C . SER A 1 222 ? 10.771 -15.297 1.980 1.00 88.00 222 SER A C 1
ATOM 1640 O O . SER A 1 222 ? 10.664 -16.431 1.505 1.00 88.00 222 SER A O 1
ATOM 1642 N N . PRO A 1 223 ? 10.258 -14.991 3.188 1.00 90.69 223 PRO A N 1
ATOM 1643 C CA . PRO A 1 223 ? 9.288 -15.877 3.820 1.00 90.69 223 PRO A CA 1
ATOM 1644 C C . PRO A 1 223 ? 8.074 -16.047 2.897 1.00 90.69 223 PRO A C 1
ATOM 1646 O O . PRO A 1 223 ? 7.691 -15.113 2.191 1.00 90.69 223 PRO A O 1
ATOM 1649 N N . SER A 1 224 ? 7.462 -17.231 2.900 1.00 90.19 224 SER A N 1
ATOM 1650 C CA . SER A 1 224 ? 6.237 -17.486 2.131 1.00 90.19 224 SER A CA 1
ATOM 1651 C C . SER A 1 224 ? 4.999 -16.860 2.777 1.00 90.19 224 SER A C 1
ATOM 1653 O O . SER A 1 224 ? 3.997 -16.647 2.100 1.00 90.19 224 SER A O 1
ATOM 1655 N N . VAL A 1 225 ? 5.055 -16.590 4.086 1.00 94.44 225 VAL A N 1
ATOM 1656 C CA . VAL A 1 225 ? 3.970 -15.987 4.865 1.00 94.44 225 VAL A CA 1
ATOM 1657 C C . VAL A 1 225 ? 4.549 -15.042 5.918 1.00 94.44 225 VAL A C 1
ATOM 1659 O O . VAL A 1 225 ? 5.493 -15.406 6.620 1.00 94.44 225 VAL A O 1
ATOM 1662 N N . ILE A 1 226 ? 3.947 -13.862 6.057 1.00 94.38 226 ILE A N 1
ATOM 1663 C CA . ILE A 1 226 ? 4.097 -12.967 7.210 1.00 94.38 226 ILE A CA 1
ATOM 1664 C C . ILE A 1 226 ? 2.703 -12.774 7.799 1.00 94.38 226 ILE A C 1
ATOM 1666 O O . ILE A 1 226 ? 1.813 -12.286 7.107 1.00 94.38 226 ILE A O 1
ATOM 1670 N N . ASP A 1 227 ? 2.493 -13.168 9.053 1.00 93.88 227 ASP A N 1
ATOM 1671 C CA . ASP A 1 227 ? 1.180 -13.096 9.696 1.00 93.88 227 ASP A CA 1
ATOM 1672 C C . ASP A 1 227 ? 1.215 -12.159 10.906 1.00 93.88 227 ASP A C 1
ATOM 1674 O O . ASP A 1 227 ? 1.694 -12.510 11.983 1.00 93.88 227 ASP A O 1
ATOM 1678 N N . CYS A 1 228 ? 0.691 -10.953 10.706 1.00 92.06 228 CYS A N 1
ATOM 1679 C CA . CYS A 1 228 ? 0.491 -9.934 11.730 1.00 92.06 228 CYS A CA 1
ATOM 1680 C C . CYS A 1 228 ? -0.999 -9.800 12.085 1.00 92.06 228 CYS A C 1
ATOM 1682 O O . CYS A 1 228 ? -1.432 -8.770 12.606 1.00 92.06 228 CYS A O 1
ATOM 1684 N N . SER A 1 229 ? -1.808 -10.827 11.797 1.00 90.00 229 SER A N 1
ATOM 1685 C CA . SER A 1 229 ? -3.264 -10.770 11.951 1.00 90.00 229 SER A CA 1
ATOM 1686 C C . SER A 1 229 ? -3.733 -10.807 13.403 1.00 90.00 229 SER A C 1
ATOM 1688 O O . SER A 1 229 ? -4.897 -10.521 13.682 1.00 90.00 229 SER A O 1
ATOM 1690 N N . THR A 1 230 ? -2.836 -11.154 14.326 1.00 88.75 230 THR A N 1
ATOM 1691 C CA . THR A 1 230 ? -3.098 -11.193 15.768 1.00 88.75 230 THR A CA 1
ATOM 1692 C C . THR A 1 230 ? -2.674 -9.920 16.493 1.00 88.75 230 THR A C 1
ATOM 1694 O O . THR A 1 230 ? -2.879 -9.846 17.702 1.00 88.75 230 THR A O 1
ATOM 1697 N N . LEU A 1 231 ? -2.065 -8.949 15.799 1.00 86.50 231 LEU A N 1
ATOM 1698 C CA . LEU A 1 231 ? -1.755 -7.649 16.390 1.00 86.50 231 LEU A CA 1
ATOM 1699 C C . LEU A 1 231 ? -3.052 -6.882 16.667 1.00 86.50 231 LEU A C 1
ATOM 1701 O O . LEU A 1 231 ? -3.986 -6.887 15.860 1.00 86.50 231 LEU A O 1
ATOM 1705 N N . ALA A 1 232 ? -3.105 -6.228 17.822 1.00 84.25 232 ALA A N 1
ATOM 1706 C CA . ALA A 1 232 ? -4.261 -5.478 18.284 1.00 84.25 232 ALA A CA 1
ATOM 1707 C C . ALA A 1 232 ? -3.841 -4.124 18.858 1.00 84.25 232 ALA A C 1
ATOM 1709 O O . ALA A 1 232 ? -2.825 -4.031 19.543 1.00 84.25 232 ALA A O 1
ATOM 1710 N N . LEU A 1 233 ? -4.677 -3.092 18.684 1.00 80.62 233 LEU A N 1
ATOM 1711 C CA . LEU A 1 233 ? -4.434 -1.773 19.291 1.00 80.62 233 LEU A CA 1
ATOM 1712 C C . LEU A 1 233 ? -4.347 -1.866 20.820 1.00 80.62 233 LEU A C 1
ATOM 1714 O O . LEU A 1 233 ? -3.577 -1.147 21.442 1.00 80.62 233 LEU A O 1
ATOM 1718 N N . SER A 1 234 ? -5.071 -2.810 21.430 1.00 82.00 234 SER A N 1
ATOM 1719 C CA . SER A 1 234 ? -5.010 -3.080 22.872 1.00 82.00 234 SER A CA 1
ATOM 1720 C C . SER A 1 234 ? -3.669 -3.646 23.352 1.00 82.00 234 SER A C 1
ATOM 1722 O O . SER A 1 234 ? -3.473 -3.795 24.552 1.00 82.00 234 SER A O 1
ATOM 1724 N N . GLN A 1 235 ? -2.787 -4.036 22.432 1.00 84.44 235 GLN A N 1
ATOM 1725 C CA . GLN A 1 235 ? -1.428 -4.490 22.720 1.00 84.44 235 GLN A CA 1
ATOM 1726 C C . GLN A 1 235 ? -0.394 -3.394 22.444 1.00 84.44 235 GLN A C 1
ATOM 1728 O O . GLN A 1 235 ? 0.796 -3.662 22.576 1.00 84.44 235 GLN A O 1
ATOM 1733 N N . CYS A 1 236 ? -0.826 -2.192 22.040 1.00 82.69 236 CYS A N 1
ATOM 1734 C CA . CYS A 1 236 ? 0.070 -1.060 21.868 1.00 82.69 236 CYS A CA 1
ATOM 1735 C C . CYS A 1 236 ? 0.717 -0.737 23.225 1.00 82.69 236 CYS A C 1
ATOM 1737 O O . CYS A 1 236 ? -0.016 -0.449 24.182 1.00 82.69 236 CYS A O 1
ATOM 1739 N N . PRO A 1 237 ? 2.054 -0.821 23.327 1.00 82.62 237 PRO A N 1
ATOM 1740 C CA . PRO A 1 237 ? 2.755 -0.522 24.563 1.00 82.62 237 PRO A CA 1
ATOM 1741 C C . PRO A 1 237 ? 2.410 0.879 25.071 1.00 82.62 237 PRO A C 1
ATOM 1743 O O . PRO A 1 237 ? 2.432 1.848 24.315 1.00 82.62 237 PRO A O 1
ATOM 1746 N N . ASP A 1 238 ? 2.096 0.979 26.357 1.00 80.50 238 ASP A N 1
ATOM 1747 C CA . ASP A 1 238 ? 1.885 2.248 27.059 1.00 80.50 238 ASP A CA 1
ATOM 1748 C C . ASP A 1 238 ? 3.204 2.903 27.490 1.00 80.50 238 ASP A C 1
ATOM 1750 O O . ASP A 1 238 ? 3.235 4.090 27.809 1.00 80.50 238 ASP A O 1
ATOM 1754 N N . LYS A 1 239 ? 4.291 2.124 27.538 1.00 82.81 239 LYS A N 1
ATOM 1755 C CA . LYS A 1 239 ? 5.597 2.530 28.062 1.00 82.81 239 LYS A CA 1
ATOM 1756 C C . LYS A 1 239 ? 6.718 1.805 27.328 1.00 82.81 239 LYS A C 1
ATOM 1758 O O . LYS A 1 239 ? 7.005 0.650 27.633 1.00 82.81 239 LYS A O 1
ATOM 1763 N N . GLU A 1 240 ? 7.377 2.491 26.401 1.00 82.88 240 GLU A N 1
ATOM 1764 C CA . GLU A 1 240 ? 8.563 1.965 25.718 1.00 82.88 240 GLU A CA 1
ATOM 1765 C C . GLU A 1 240 ? 9.805 2.779 26.037 1.00 82.88 240 GLU A C 1
ATOM 1767 O O . GLU A 1 240 ? 9.821 3.998 25.879 1.00 82.88 240 GLU A O 1
ATOM 1772 N N . ASP A 1 241 ? 10.871 2.102 26.458 1.00 84.69 241 ASP A N 1
ATOM 1773 C CA . ASP A 1 241 ? 12.177 2.732 26.631 1.00 84.69 241 ASP A CA 1
ATOM 1774 C C . ASP A 1 241 ? 12.872 2.849 25.269 1.00 84.69 241 ASP A C 1
ATOM 1776 O O . ASP A 1 241 ? 13.424 1.884 24.738 1.00 84.69 241 ASP A O 1
ATOM 1780 N N . LEU A 1 242 ? 12.875 4.060 24.707 1.00 83.44 242 LEU A N 1
ATOM 1781 C CA . LEU A 1 242 ? 13.531 4.372 23.434 1.00 83.44 242 LEU A CA 1
ATOM 1782 C C . LEU A 1 242 ? 15.053 4.592 23.585 1.00 83.44 242 LEU A C 1
ATOM 1784 O O . LEU A 1 242 ? 15.708 5.182 22.719 1.00 83.44 242 LEU A O 1
ATOM 1788 N N . GLY A 1 243 ? 15.634 4.117 24.687 1.00 83.69 243 GLY A N 1
ATOM 1789 C CA . GLY A 1 243 ? 17.059 4.132 24.973 1.00 83.69 243 GLY A CA 1
ATOM 1790 C C . GLY A 1 243 ? 17.524 5.418 25.650 1.00 83.69 243 GLY A C 1
ATOM 1791 O O . GLY A 1 243 ? 16.771 6.357 25.887 1.00 83.69 243 GLY A O 1
ATOM 1792 N N . SER A 1 244 ? 18.823 5.499 25.936 1.00 82.00 244 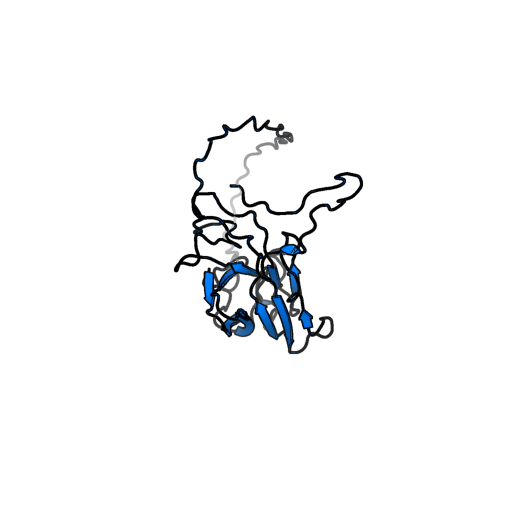SER A N 1
ATOM 1793 C CA . SER A 1 244 ? 19.400 6.503 26.847 1.00 82.00 244 SER A CA 1
ATOM 1794 C C . SER A 1 244 ? 19.149 7.976 26.492 1.00 82.00 244 SER A C 1
ATOM 1796 O O . SER A 1 244 ? 19.299 8.834 27.356 1.00 82.00 244 SER A O 1
ATOM 1798 N N . ALA A 1 245 ? 18.833 8.290 25.233 1.00 84.25 245 ALA A N 1
ATOM 1799 C CA . ALA A 1 245 ? 18.561 9.659 24.787 1.00 84.25 245 ALA A CA 1
ATOM 1800 C C . ALA A 1 245 ? 17.097 10.087 24.982 1.00 84.25 245 ALA A C 1
ATOM 1802 O O . ALA A 1 245 ? 16.815 11.284 25.019 1.00 84.25 245 ALA A O 1
ATOM 1803 N N . HIS A 1 246 ? 16.182 9.124 25.090 1.00 79.06 246 HIS A N 1
ATOM 1804 C CA . HIS A 1 246 ? 14.742 9.358 25.034 1.00 79.06 246 HIS A CA 1
ATOM 1805 C C . HIS A 1 246 ? 14.010 8.764 26.245 1.00 79.06 246 HIS A C 1
ATOM 1807 O O . HIS A 1 246 ? 13.016 9.334 26.675 1.00 79.06 246 HIS A O 1
ATOM 1813 N N . GLY A 1 247 ? 14.535 7.706 26.868 1.00 86.69 247 GLY A N 1
ATOM 1814 C CA . GLY A 1 247 ? 13.927 7.053 28.025 1.00 86.69 247 GLY A CA 1
ATOM 1815 C C . GLY A 1 247 ? 12.551 6.469 27.710 1.00 86.69 247 GLY A C 1
ATOM 1816 O O . GLY A 1 247 ? 12.207 6.252 26.549 1.00 86.69 247 GLY A O 1
ATOM 1817 N N . GLU A 1 248 ? 11.762 6.245 28.760 1.00 88.06 248 GLU A N 1
ATOM 1818 C CA . GLU A 1 248 ? 10.380 5.764 28.664 1.00 88.06 248 GLU A CA 1
ATOM 1819 C C . GLU A 1 248 ? 9.481 6.789 27.948 1.00 88.06 248 GLU A C 1
ATOM 1821 O O . GLU A 1 248 ? 9.422 7.957 28.341 1.00 88.06 248 GLU A O 1
ATOM 1826 N N . GLN A 1 249 ? 8.780 6.345 26.907 1.00 82.12 249 GLN A N 1
ATOM 1827 C CA . GLN A 1 249 ? 7.823 7.112 26.114 1.00 82.12 249 GLN A CA 1
ATOM 1828 C C . GLN A 1 249 ? 6.468 6.401 26.079 1.00 82.12 249 GLN A C 1
ATOM 1830 O O . GLN A 1 249 ? 6.411 5.176 25.973 1.00 82.12 249 GLN A O 1
ATOM 1835 N N . ASP A 1 250 ? 5.387 7.181 26.122 1.00 79.25 250 ASP A N 1
ATOM 1836 C CA . ASP A 1 250 ? 4.043 6.691 25.807 1.00 79.25 250 ASP A CA 1
ATOM 1837 C C . ASP A 1 250 ? 3.868 6.696 24.285 1.00 79.25 250 ASP A C 1
ATOM 1839 O O . ASP A 1 250 ? 3.957 7.748 23.645 1.00 79.25 250 ASP A O 1
ATOM 1843 N N . LEU A 1 251 ? 3.680 5.509 23.707 1.00 72.75 251 LEU A N 1
ATOM 1844 C CA . LEU A 1 251 ? 3.510 5.324 22.265 1.00 72.75 251 LEU A CA 1
ATOM 1845 C C . LEU A 1 251 ? 2.042 5.146 21.862 1.00 72.75 251 LEU A C 1
ATOM 1847 O O . LEU A 1 251 ? 1.754 4.900 20.688 1.00 72.75 251 LEU A O 1
ATOM 1851 N N . GLN A 1 252 ? 1.106 5.276 22.802 1.00 71.50 252 GLN A N 1
ATOM 1852 C CA . GLN A 1 252 ? -0.311 5.178 22.498 1.00 71.50 252 GLN A CA 1
ATOM 1853 C C . GLN A 1 252 ? -0.805 6.447 21.804 1.00 71.50 252 GLN A C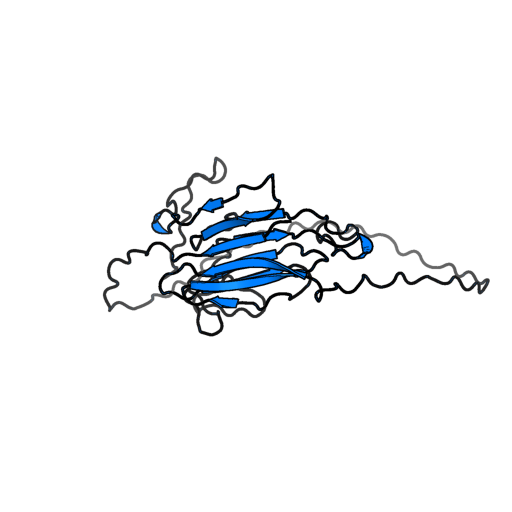 1
ATOM 1855 O O . GLN A 1 252 ? -0.595 7.578 22.249 1.00 71.50 252 GLN A O 1
ATOM 1860 N N . LEU A 1 253 ? -1.537 6.251 20.707 1.00 60.75 253 LEU A N 1
ATOM 1861 C CA . LEU A 1 253 ? -2.340 7.310 20.114 1.00 60.75 253 LEU A CA 1
ATOM 1862 C C . LEU A 1 253 ? -3.603 7.488 20.955 1.00 60.75 253 LEU A C 1
ATOM 1864 O O . LEU A 1 253 ? -4.589 6.769 20.791 1.00 60.75 253 LEU A O 1
ATOM 1868 N N . HIS A 1 254 ? -3.578 8.464 21.857 1.00 58.38 254 HIS A N 1
ATOM 1869 C CA . HIS A 1 254 ? -4.794 8.927 22.514 1.00 58.38 254 HIS A CA 1
ATOM 1870 C C . HIS A 1 254 ? -5.629 9.695 21.490 1.00 58.38 254 HIS A C 1
ATOM 1872 O O . HIS A 1 254 ? -5.134 10.636 20.864 1.00 58.38 254 HIS A O 1
ATOM 1878 N N . ALA A 1 255 ? -6.895 9.310 21.312 1.00 45.12 255 ALA A N 1
ATOM 1879 C CA . ALA A 1 255 ? -7.843 10.165 20.609 1.00 45.12 255 ALA A CA 1
ATOM 1880 C C . ALA A 1 255 ? -7.862 11.516 21.337 1.00 45.12 255 ALA A C 1
ATOM 1882 O O . ALA A 1 255 ? -8.157 11.581 22.533 1.00 45.12 255 ALA A O 1
ATOM 1883 N N . ILE A 1 256 ? -7.460 12.580 20.641 1.00 39.66 256 ILE A N 1
ATOM 1884 C CA . ILE A 1 256 ? -7.502 13.928 21.199 1.00 39.66 256 ILE A CA 1
ATOM 1885 C C . ILE A 1 256 ? -8.983 14.296 21.265 1.00 39.66 256 ILE A C 1
ATOM 1887 O O . ILE A 1 256 ? -9.591 14.573 20.234 1.00 39.66 256 ILE A O 1
ATOM 1891 N N . ASN A 1 257 ? -9.557 14.192 22.466 1.00 37.22 257 ASN A N 1
ATOM 1892 C CA . ASN A 1 257 ? -10.954 14.529 22.735 1.00 37.22 257 ASN A CA 1
ATOM 1893 C C . ASN A 1 257 ? -11.238 16.001 22.453 1.00 37.22 257 ASN A C 1
ATOM 1895 O O . ASN A 1 257 ? -10.505 16.870 22.983 1.00 37.22 257 ASN A O 1
#

pLDDT: mean 74.39, std 23.38, range [28.8, 97.88]

Foldseek 3Di:
DKQKEKEFEDFPDPPPPDPDPDDDDDDDDDDPDDDDDDDDDDDDDDDDDDDDDDDDDDDDPPPPPPPPDQPDQPLVAFDFRYKYFHCYQFFKKFKAKDFPPDPQDDGGHIAGHGGMDTDTAHLLKTAWMKIFIFGCADPVNAQTPPQFCDDVPGDHHPVDGDNNQTFMKIKTAAHNDPFSNHPADPVHRVGGGHNDMDIDGDCVSHYDTFMKMAIDDDDVPDDRIDGRNPDHLVPQDQWDQPDDVRGIDGPRDDDPD

Sequence (257 aa):
GADLLIYMREPARLHSPTMQTGDTPYTRLTPANAAASPLHRRPSVLALAGAVAISCGLLGSVAVRRSAPGGELDLRSGRERLRFVNGCQKDDIWLAGTAVAVPLFTPDVKLGAGEEYAFTVPDAGLASTRFWPKWGCNEAGQMCAIGQSGGPGEACAPEGCAPPVDSKFEATFGCKLEPSRCARNPSAPDQPIGAVDWWDVSQVDGWTLPYKVEVSGDCPQSPSVIDCSTLALSQCPDKEDLGSAHGEQDLQLHAIN

InterPro domains:
  IPR001938 Thaumatin family [PF00314] (91-241)
  IPR037176 Osmotin/thaumatin-like superfamily [G3DSA:2.60.110.10] (81-252)
  IPR037176 Osmotin/thaumatin-like superfamily [SSF49870] (82-239)

Organism: Emiliania huxleyi (NCBI:txid2903)

Secondary structure (DSSP, 8-state):
-EEEEEEE-PPP--------S------PPPP----PPPP-PPPP----------------------PPP-----TTSEEEEEEEEE--SS--EEEEEE-TT---S-SSEEE-TT-EEEEEEETT-EEEEEEEEEES--TTS-S-SBS----TT---BTTBPPPS---EEEEEEPP-S-GGGSPEETTEEEEE--SS-EEEEE-TT---S-EEEEEEES-TTS-SEEE-TT--GGGS-S-EE--TTT-EE--------

Radius of gyration: 24.94 Å; chains: 1; bounding box: 60×56×69 Å